Protein 2CC1 (pdb70)

Secondary structure (DSSP, 8-state):
-HHHHHHHHHHHHHTEEEEEEEEETTT--EEEESTTS-EE-GGGHHHHHHHHHHHHHHTTSS-TT-EEE--GGG--SS-HHHHTTTTSEEEHHHHHHHHHHS--HHHHHHHHHHHTHHHHHHHHHHHTT--S----S-TTGGGG--TT--TTEE-HHHHHHHHHHHHHSSSS-HHHHHHHHHHHHT-S--SGGGGS-TT-EEEEEEEE-STT-EEEEEEEE-TTS-EEEEEEEEEESSS-TTPPP-HHHHHHHHHHHHHHH-

CATH classification: 3.40.710.10

Nearest PDB structures (foldseek):
  2cc1-assembly1_A  TM=1.004E+00  e=2.208E-53  Mycolicibacterium fortuitum
  6c78-assembly1_A  TM=9.713E-01  e=1.557E-29  Escherichia coli
  7ddm-assembly1_A  TM=9.647E-01  e=1.108E-29  Burkholderia multivorans CGD2
  3w4q-assembly3_C  TM=9.670E-01  e=1.390E-29  Burkholderia multivorans ATCC 17616
  7d5j-assembly3_C  TM=9.652E-01  e=1.471E-29  Burkholderia multivorans ATCC 17616

Foldseek 3Di:
DVLQVVQVVVCVVQQKAKFKWKAWPVVRDIDTDQQADKWQQFLQLLLLLLLVVLVCCVVPVDNQQAKDAAAPVLADPQAVPSVVQHRHIDGLVVLSLSCQARVHQSSSVRSQVVQPHQVSSVVSLVVQPQDQAGADDGPPVSQQGQPPDSHNIGGNNSSLSSQCCLQPHVSHPVVSSVVLQVSQQNHDDDLQQLLDDPQKTWSWGWGAGFQQWIWIWTWIAHNVGIIMTITITMGRNDRGRHPHHDSNVNNVVSNSCVVVND

Radius of gyration: 17.31 Å; Cα contacts (8 Å, |Δi|>4): 599; chains: 1; bounding box: 36×49×47 Å

InterPro domains:
  IPR000871 Beta-lactamase, class-A [PR00118] (38-62)
  IPR000871 Beta-lactamase, class-A [PR00118] (69-86)
  IPR000871 Beta-lactamase, class-A [PR00118] (111-136)
  IPR000871 Beta-lactamase, class-A [PR00118] (147-171)
  IPR000871 Beta-lactamase, class-A [PR00118] (173-198)
  IPR000871 Beta-lactamase, class-A [PR00118] (209-224)
  IPR000871 Beta-lactamase, class-A [PR00118] (224-239)
  IPR000871 Beta-lactamase, class-A [PTHR35333] (34-285)
  IPR006311 Twin-arginine translocation pathway, signal sequence [PS51318] (1-32)
  IPR012338 Beta-lactamase/transpeptidase-like [G3DSA:3.40.710.10] (33-293)
  IPR012338 Beta-lactamase/transpeptidase-like [SSF56601] (35-272)
  IPR023650 Beta-lactamase, class-A active site [PS00146] (71-86)
  IPR045155 Beta-lactamase class A, catalytic domain [PF13354] (36-284)

Solvent-accessible surface area: 10654 Å² total; per-residue (Å²): 90,106,17,56,102,78,0,52,89,13,14,175,120,52,74,1,48,0,0,0,45,0,10,12,51,123,80,60,129,125,15,43,19,69,28,98,78,83,7,3,0,0,10,0,0,0,0,0,0,1,0,76,0,0,30,17,26,64,153,62,129,22,46,39,106,66,138,33,113,0,62,59,134,46,49,32,86,108,0,47,48,0,96,92,90,39,49,36,74,5,14,3,22,67,0,0,57,4,0,0,30,119,21,0,12,0,0,0,20,10,0,0,147,48,16,51,6,15,75,18,0,31,62,5,0,101,84,20,43,0,120,133,0,87,6,53,42,91,6,50,102,0,24,27,6,77,51,67,22,59,98,0,8,1,4,0,29,8,0,2,57,0,0,102,10,0,1,19,5,132,19,3,54,85,96,52,62,30,55,0,29,76,20,1,75,55,3,144,32,19,5,0,72,94,13,22,66,176,59,29,41,0,0,1,0,10,4,59,12,66,20,0,2,3,1,0,0,0,0,0,30,12,79,122,44,35,72,0,6,0,0,0,0,1,23,11,82,37,150,63,60,185,19,150,49,21,102,112,5,0,7,68,0,0,51,49,0,12,94,49,7,122

B-factor: mean 18.95, std 8.81, range [4.63, 58.09]

Sequence (262 aa):
APIDDQLAELERRDNVLIGLYAANLQSGRRITHRPDEMFAMCSTFKGYVAARVLQMAEHGEISLDNRVFVDADALVPNSPVTEARAGAEMTLAELCQAALQRSDNTAANLLLKTIGGPAAVTAFARSVGDERTRLDRWEVELNSAIPGDPRDTSTPAALAVGYRAILAGDALSPPQRGLLEDWMRANQTSSMRAGLPEGWTTADKTGSGDYGSTNDAGIAFGPDGQRLLLVMMTRSQAHDPKAENLRPLIGELTALVLPSLL

Organism: Mycolicibacterium fortuitum (NCBI:txid1766)

Structure (mmCIF, N/CA/C/O backbone):
data_2CC1
#
_entry.id   2CC1
#
_cell.length_a   35.660
_cell.length_b   73.420
_cell.length_c   91.320
_cell.angle_alpha   90.00
_cell.angle_beta   90.00
_cell.angle_gamma   90.00
#
_symmetry.space_group_name_H-M   'P 21 21 21'
#
loop_
_entity.id
_entity.type
_entity.pdbx_description
1 polymer Beta-lactamase
2 water water
#
loop_
_atom_site.group_PDB
_atom_site.id
_atom_site.type_symbol
_atom_site.label_atom_id
_atom_site.label_alt_id
_atom_site.label_comp_id
_atom_site.label_asym_id
_atom_site.label_entity_id
_atom_site.label_seq_id
_atom_site.pdbx_PDB_ins_code
_atom_site.Cartn_x
_atom_site.Cartn_y
_atom_site.Cartn_z
_atom_site.occupancy
_atom_site.B_iso_or_equiv
_atom_site.auth_seq_id
_atom_site.auth_comp_id
_atom_site.auth_asym_id
_atom_site.auth_atom_id
_atom_site.pdbx_PDB_model_num
ATOM 1 N N . ALA A 1 1 ? 28.952 43.116 -3.673 1.00 54.25 27 ALA A N 1
ATOM 2 C CA . ALA A 1 1 ? 27.477 42.956 -3.827 1.00 54.33 27 ALA A CA 1
ATOM 3 C C . ALA A 1 1 ? 26.729 44.219 -3.357 1.00 53.87 27 ALA A C 1
ATOM 4 O O . ALA A 1 1 ? 26.985 44.707 -2.258 1.00 53.98 27 ALA A O 1
ATOM 6 N N . PRO A 1 2 ? 25.797 44.749 -4.185 1.00 53.23 28 PRO A N 1
ATOM 7 C CA . PRO A 1 2 ? 25.051 45.967 -3.792 1.00 52.23 28 PRO A CA 1
ATOM 8 C C . PRO A 1 2 ? 23.987 45.718 -2.710 1.00 51.17 28 PRO A C 1
ATOM 9 O O . PRO A 1 2 ? 23.698 46.620 -1.904 1.00 50.81 28 PRO A O 1
ATOM 13 N N . ILE A 1 3 ? 23.397 44.517 -2.740 1.00 49.49 29 ILE A N 1
ATOM 14 C CA . ILE A 1 3 ? 22.428 44.043 -1.752 1.00 47.64 29 ILE A CA 1
ATOM 15 C C . ILE A 1 3 ? 23.180 43.730 -0.451 1.00 46.47 29 ILE A C 1
ATOM 16 O O . ILE A 1 3 ? 22.626 43.788 0.651 1.00 45.77 29 ILE A O 1
ATOM 21 N N . ASP A 1 4 ? 24.462 43.425 -0.6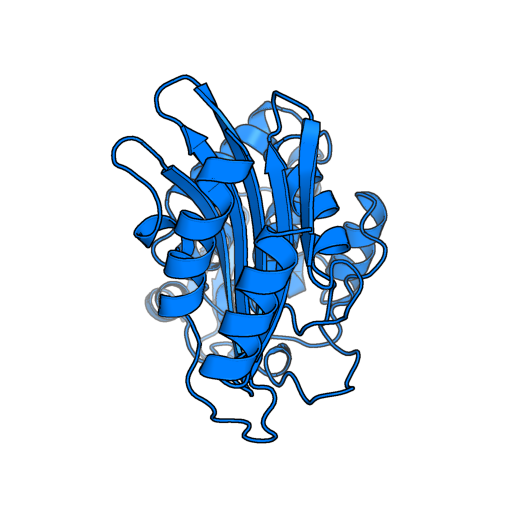04 1.00 44.89 30 ASP A N 1
ATOM 22 C CA . ASP A 1 4 ? 25.362 43.352 0.507 1.00 44.19 30 ASP A CA 1
ATOM 23 C C . ASP A 1 4 ? 25.501 44.674 1.256 1.00 42.79 30 ASP A C 1
ATOM 24 O O . ASP A 1 4 ? 25.588 44.649 2.479 1.00 42.14 30 ASP A O 1
ATOM 29 N N . ASP A 1 5 ? 25.504 45.812 0.545 1.00 41.14 31 ASP A N 1
ATOM 30 C CA . ASP A 1 5 ? 25.692 47.125 1.195 1.00 39.91 31 ASP A CA 1
ATOM 31 C C . ASP A 1 5 ? 24.385 47.563 1.837 1.00 38.24 31 ASP A C 1
ATOM 32 O O . ASP A 1 5 ? 24.365 48.261 2.855 1.00 37.85 31 ASP A O 1
ATOM 37 N N . GLN A 1 6 ? 23.286 47.141 1.239 1.00 36.30 32 GLN A N 1
ATOM 38 C CA . GLN A 1 6 ? 21.987 47.442 1.803 1.00 35.36 32 GLN A CA 1
ATOM 39 C C . GLN A 1 6 ? 21.791 46.719 3.138 1.00 32.68 32 GLN A C 1
ATOM 40 O O . GLN A 1 6 ? 21.160 47.256 4.050 1.00 31.70 32 GLN A O 1
ATOM 46 N N . LEU A 1 7 ? 22.324 45.507 3.242 1.00 30.36 33 LEU A N 1
ATOM 47 C CA . LEU A 1 7 ? 22.187 44.733 4.475 1.00 29.49 33 LEU A CA 1
ATOM 48 C C . LEU A 1 7 ? 23.092 45.269 5.600 1.00 29.19 33 LEU A C 1
ATOM 49 O O . LEU A 1 7 ? 22.706 45.258 6.766 1.00 29.73 33 LEU A O 1
ATOM 54 N N . ALA A 1 8 ? 24.267 45.776 5.239 1.00 28.98 34 ALA A N 1
ATOM 55 C CA . ALA A 1 8 ? 25.176 46.387 6.183 1.00 29.64 34 ALA A CA 1
ATOM 56 C C . ALA A 1 8 ? 24.534 47.668 6.716 1.00 30.32 34 ALA A C 1
ATOM 57 O O . ALA A 1 8 ? 24.646 48.001 7.908 1.00 30.92 34 ALA A O 1
ATOM 59 N N . GLU A 1 9 ? 23.831 48.375 5.841 1.00 30.22 35 GLU A N 1
ATOM 60 C CA . GLU A 1 9 ? 23.074 49.524 6.262 1.00 30.80 35 GLU A CA 1
ATOM 61 C C . GLU A 1 9 ? 21.946 49.184 7.266 1.00 29.68 35 GLU A C 1
ATOM 62 O O . GLU A 1 9 ? 21.791 49.872 8.292 1.00 29.62 35 GLU A O 1
ATOM 68 N N . LEU A 1 10 ? 21.159 48.136 7.001 1.00 27.25 36 LEU A N 1
ATOM 69 C CA . LEU A 1 10 ? 20.179 47.734 7.974 1.00 25.49 36 LEU A CA 1
ATOM 70 C C . LEU A 1 10 ? 20.824 47.329 9.321 1.00 24.29 36 LEU A C 1
ATOM 71 O O . LEU A 1 10 ? 20.273 47.621 10.374 1.00 23.28 36 LEU A O 1
ATOM 76 N N . GLU A 1 11 ? 21.957 46.635 9.273 1.00 22.68 37 GLU A N 1
ATOM 77 C CA . GLU A 1 11 ? 22.651 46.268 10.492 1.00 22.66 37 GLU A CA 1
ATOM 78 C C . GLU A 1 11 ? 23.032 47.531 11.285 1.00 24.11 37 GLU A C 1
ATOM 79 O O . GLU A 1 11 ? 22.797 47.603 12.505 1.00 24.28 37 GLU A O 1
ATOM 85 N N . ARG A 1 12 ? 23.573 48.528 10.584 1.00 25.15 38 ARG A N 1
ATOM 86 C CA . ARG A 1 12 ? 24.076 49.755 11.193 1.00 27.33 38 ARG A CA 1
ATOM 87 C C . ARG A 1 12 ? 22.931 50.546 11.782 1.00 26.93 38 ARG A C 1
ATOM 88 O O . ARG A 1 12 ? 23.047 51.106 12.875 1.00 27.29 38 ARG A O 1
ATOM 96 N N . ARG A 1 13 ? 21.809 50.557 11.073 1.00 25.66 39 ARG A N 1
ATOM 97 C CA . ARG A 1 13 ? 20.700 51.397 11.417 1.00 25.66 39 ARG A CA 1
ATOM 98 C C . ARG A 1 13 ? 20.008 50.886 12.664 1.00 25.38 39 ARG A C 1
ATOM 99 O O . ARG A 1 13 ? 19.521 51.669 13.494 1.00 24.86 39 ARG A O 1
ATOM 107 N N . ASP A 1 14 ? 19.907 49.564 12.754 1.00 24.00 40 ASP A N 1
ATOM 108 C CA . ASP A 1 14 ? 19.090 48.931 13.781 1.00 22.00 40 ASP A CA 1
ATOM 109 C C . ASP A 1 14 ? 19.921 48.256 14.867 1.00 19.28 40 ASP A C 1
ATOM 110 O O . ASP A 1 14 ? 19.360 47.673 15.769 1.00 18.74 40 ASP A O 1
ATOM 115 N N . ASN A 1 15 ? 21.239 48.322 14.738 1.00 18.16 41 ASN A N 1
ATOM 116 C CA . ASN A 1 15 ? 22.190 47.688 15.667 1.00 18.89 41 ASN A CA 1
ATOM 117 C C . ASN A 1 15 ? 21.895 46.178 15.790 1.00 18.41 41 ASN A C 1
ATOM 118 O O . ASN A 1 15 ? 21.614 45.671 16.882 1.00 18.20 41 ASN A O 1
ATOM 123 N N . VAL A 1 16 ? 21.915 45.486 14.644 1.00 18.06 42 VAL A N 1
ATOM 124 C CA . VAL A 1 16 ? 21.542 44.070 14.553 1.00 16.72 42 VAL A CA 1
ATOM 125 C C . VAL A 1 16 ? 22.576 43.338 13.750 1.00 16.76 42 VAL A C 1
ATOM 126 O O . VAL A 1 16 ? 23.464 43.949 13.133 1.00 16.67 42 VAL A O 1
ATOM 130 N N . LEU A 1 17 ? 22.486 42.021 13.798 1.00 16.96 43 LEU A N 1
ATOM 131 C CA . LEU A 1 17 ? 23.226 41.163 12.902 1.00 16.60 43 LEU A CA 1
ATOM 132 C C . LEU A 1 17 ? 22.225 40.390 12.090 1.00 15.62 43 LEU A C 1
ATOM 133 O O . LEU A 1 17 ? 21.270 39.806 12.639 1.00 15.41 43 LEU A O 1
ATOM 138 N N . ILE A 1 18 ? 22.432 40.404 10.781 1.00 14.47 44 ILE A N 1
ATOM 139 C CA . ILE A 1 18 ? 21.501 39.774 9.849 1.00 14.88 44 ILE A CA 1
ATOM 140 C C . ILE A 1 18 ? 22.084 38.524 9.189 1.00 13.40 44 ILE A C 1
ATOM 141 O O . ILE A 1 18 ? 23.081 38.565 8.516 1.00 14.53 44 ILE A O 1
ATOM 146 N N . GLY A 1 19 ? 21.480 37.386 9.424 1.00 12.82 45 GLY A N 1
ATOM 147 C CA . GLY A 1 19 ? 21.972 36.183 8.782 1.00 11.35 45 GLY A CA 1
ATOM 148 C C . GLY A 1 19 ? 20.930 35.808 7.759 1.00 10.56 45 GLY A C 1
ATOM 149 O O . GLY A 1 19 ? 19.774 35.749 8.061 1.00 10.08 45 GLY A O 1
ATOM 150 N N . LEU A 1 20 ? 21.344 35.560 6.536 1.00 11.18 46 LEU A N 1
ATOM 151 C CA . LEU A 1 20 ? 20.380 35.347 5.467 1.00 12.15 4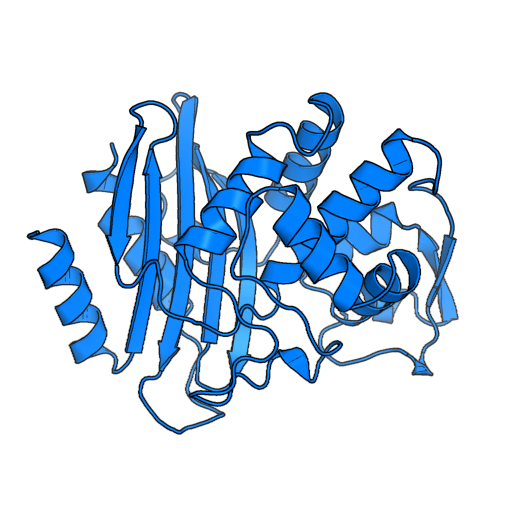6 LEU A CA 1
ATOM 152 C C . LEU A 1 20 ? 20.885 34.279 4.516 1.00 12.01 46 LEU A C 1
ATOM 153 O O . LEU A 1 20 ? 22.037 34.270 4.111 1.00 10.06 46 LEU A O 1
ATOM 158 N N . TYR A 1 21 ? 19.991 33.347 4.202 1.00 13.22 47 TYR A N 1
ATOM 159 C CA . TYR A 1 21 ? 20.197 32.498 3.048 1.00 13.15 47 TYR A CA 1
ATOM 160 C C . TYR A 1 21 ? 18.886 32.524 2.278 1.00 13.87 47 TYR A C 1
ATOM 161 O O . TYR A 1 21 ? 17.878 32.065 2.786 1.00 14.30 47 TYR A O 1
ATOM 170 N N . ALA A 1 22 ? 18.904 33.095 1.075 1.00 12.73 48 ALA A N 1
ATOM 171 C CA . ALA A 1 22 ? 17.735 33.191 0.213 1.00 12.87 48 ALA A CA 1
ATOM 172 C C . ALA A 1 22 ? 18.105 32.582 -1.122 1.00 13.30 48 ALA A C 1
ATOM 173 O O . ALA A 1 22 ? 19.097 32.947 -1.708 1.00 13.77 48 ALA A O 1
ATOM 175 N N . ALA A 1 23 ? 17.293 31.652 -1.611 1.00 13.99 49 ALA A N 1
ATOM 176 C CA . ALA A 1 23 ? 17.515 30.983 -2.892 1.00 12.35 49 ALA A CA 1
ATOM 177 C C . ALA A 1 23 ? 16.225 30.954 -3.678 1.00 12.97 49 ALA A C 1
ATOM 178 O O . ALA A 1 23 ? 15.139 30.723 -3.120 1.00 10.24 49 ALA A O 1
ATOM 180 N N . ASN A 1 24 ? 16.350 31.209 -4.982 1.00 13.27 50 ASN A N 1
ATOM 181 C CA . ASN A 1 24 ? 15.249 30.924 -5.899 1.00 13.84 50 ASN A CA 1
ATOM 182 C C . ASN A 1 24 ? 15.306 29.445 -6.288 1.00 14.71 50 ASN A C 1
ATOM 183 O O . ASN A 1 24 ? 16.286 29.003 -6.894 1.00 14.84 50 ASN A O 1
ATOM 188 N N . LEU A 1 25 ? 14.299 28.660 -5.911 1.00 14.54 51 LEU A N 1
ATOM 189 C CA . LEU A 1 25 ? 14.404 27.222 -6.175 1.00 16.38 51 LEU A CA 1
ATOM 190 C C . LEU A 1 25 ? 14.267 26.855 -7.631 1.00 17.97 51 LEU A C 1
ATOM 191 O O . LEU A 1 25 ? 14.672 25.788 -8.000 1.00 18.76 51 LEU A O 1
ATOM 196 N N . GLN A 1 26 ? 13.743 27.757 -8.468 1.00 20.29 52 GLN A N 1
ATOM 197 C CA . GLN A 1 26 ? 13.580 27.467 -9.878 1.00 21.36 52 GLN A CA 1
ATOM 198 C C . GLN A 1 26 ? 14.778 27.853 -10.688 1.00 19.14 52 GLN A C 1
ATOM 199 O O . GLN A 1 26 ? 15.179 27.124 -11.567 1.00 20.57 52 GLN A O 1
ATOM 205 N N . SER A 1 27 ? 15.367 29.001 -10.390 1.00 18.36 53 SER A N 1
ATOM 206 C CA . SER A 1 27 ? 16.539 29.474 -11.111 1.00 16.82 53 SER A CA 1
ATOM 207 C C . SER A 1 27 ? 17.834 28.978 -10.500 1.00 16.13 53 SER A C 1
ATOM 208 O O . SER A 1 27 ? 18.853 28.927 -11.181 1.00 14.24 53 SER A O 1
ATOM 211 N N . GLY A 1 28 ? 17.801 28.612 -9.213 1.00 16.31 54 GLY A N 1
ATOM 212 C CA . GLY A 1 28 ? 19.009 28.143 -8.514 1.00 15.38 54 GLY A CA 1
ATOM 213 C C . GLY A 1 28 ? 19.899 29.265 -8.023 1.00 15.38 54 GLY A C 1
ATOM 214 O O . GLY A 1 28 ? 20.955 29.046 -7.459 1.00 14.22 54 GLY A O 1
ATOM 215 N N . ARG A 1 29 ? 19.454 30.483 -8.230 1.00 16.62 55 ARG A N 1
ATOM 216 C CA . ARG A 1 29 ? 20.117 31.634 -7.675 1.00 17.97 55 ARG A CA 1
ATOM 217 C C . ARG A 1 29 ? 19.993 31.734 -6.140 1.00 18.14 55 ARG A C 1
ATOM 218 O O . ARG A 1 29 ? 18.913 31.559 -5.574 1.00 17.65 55 ARG A O 1
ATOM 226 N N . ARG A 1 30 ? 21.103 32.070 -5.496 1.00 17.45 56 ARG A N 1
ATOM 227 C CA . ARG A 1 30 ? 21.138 32.249 -4.070 1.00 17.75 56 ARG A CA 1
ATOM 228 C C . ARG A 1 30 ? 21.852 33.569 -3.704 1.00 17.74 56 ARG A C 1
ATOM 229 O O . ARG A 1 30 ? 22.738 34.053 -4.441 1.00 16.33 56 ARG A O 1
ATOM 237 N N . ILE A 1 31 ? 21.425 34.122 -2.562 1.00 17.20 57 ILE A N 1
ATOM 238 C CA . ILE A 1 31 ? 21.874 35.351 -1.946 1.00 17.29 57 ILE A CA 1
ATOM 239 C C . ILE A 1 31 ? 22.032 35.046 -0.415 1.00 17.66 57 ILE A C 1
ATOM 240 O O . ILE A 1 31 ? 21.206 34.368 0.206 1.00 15.53 57 ILE A O 1
ATOM 245 N N . THR A 1 32 ? 23.058 35.641 0.176 1.00 16.96 58 THR A N 1
ATOM 246 C CA . THR A 1 32 ? 23.670 35.172 1.380 1.00 17.53 58 THR A CA 1
ATOM 247 C C . THR A 1 32 ? 24.174 36.417 2.112 1.00 16.99 58 THR A C 1
ATOM 248 O O . THR A 1 32 ? 24.587 37.408 1.478 1.00 15.92 58 THR A O 1
ATOM 252 N N . HIS A 1 33 ? 24.046 36.389 3.446 1.00 16.22 59 HIS A N 1
ATOM 253 C CA . HIS A 1 33 ? 24.680 37.364 4.327 1.00 14.73 59 HIS A CA 1
ATOM 254 C C . HIS A 1 33 ? 24.965 36.617 5.619 1.00 14.90 59 HIS A C 1
ATOM 255 O O . HIS A 1 33 ? 24.058 36.027 6.183 1.00 14.83 59 HIS A O 1
ATOM 262 N N . ARG A 1 34 ? 26.223 36.567 6.055 1.00 14.75 61 ARG A N 1
ATOM 263 C CA . ARG A 1 34 ? 26.594 35.787 7.268 1.00 15.54 61 ARG A CA 1
ATOM 264 C C . ARG A 1 34 ? 25.962 34.385 7.248 1.00 15.90 61 ARG A C 1
ATOM 265 O O . ARG A 1 34 ? 25.354 33.955 8.263 1.00 16.18 61 ARG A O 1
ATOM 273 N N . PRO A 1 35 ? 26.073 33.664 6.091 1.00 15.12 62 PRO A N 1
ATOM 274 C CA . PRO A 1 35 ? 25.368 32.375 5.994 1.00 14.10 62 PRO A CA 1
ATOM 275 C C . PRO A 1 35 ? 25.962 31.333 6.933 1.00 14.48 62 PRO A C 1
ATOM 276 O O . PRO A 1 35 ? 25.318 30.321 7.203 1.00 14.67 62 PRO A O 1
ATOM 280 N N . ASP A 1 36 ? 27.199 31.564 7.386 1.00 15.24 63 ASP A N 1
ATOM 281 C CA . ASP A 1 36 ? 27.950 30.593 8.159 1.00 15.99 63 ASP A CA 1
ATOM 282 C C . ASP A 1 36 ? 28.199 31.091 9.579 1.00 15.97 63 ASP A C 1
ATOM 283 O O . ASP A 1 36 ? 28.963 30.498 10.344 1.00 14.91 63 ASP A O 1
ATOM 288 N N . GLU A 1 37 ? 27.563 32.194 9.955 1.00 16.27 64 GLU A N 1
ATOM 289 C CA . GLU A 1 37 ? 27.632 32.609 11.349 1.00 15.50 64 GLU A CA 1
ATOM 290 C C . GLU A 1 37 ? 26.537 32.011 12.206 1.00 14.83 64 GLU A C 1
ATOM 291 O O . GLU A 1 37 ? 25.451 31.669 11.752 1.00 12.80 64 GLU A O 1
ATOM 297 N N . MET A 1 38 ? 26.861 31.849 13.462 1.00 14.73 65 MET A N 1
ATOM 298 C CA . MET A 1 38 ? 26.045 31.058 14.303 1.00 18.09 65 MET A CA 1
ATOM 299 C C . MET A 1 38 ? 25.021 31.974 14.992 1.00 15.79 65 MET A C 1
ATOM 300 O O . MET A 1 38 ? 25.354 33.062 15.416 1.00 14.71 65 MET A O 1
ATOM 305 N N . PHE A 1 39 ? 23.753 31.550 14.983 1.00 15.46 66 PHE A N 1
ATOM 306 C CA . PHE A 1 39 ? 22.650 32.303 15.604 1.00 14.80 66 PHE A CA 1
ATOM 307 C C . PHE A 1 39 ? 21.844 31.313 16.400 1.00 14.90 66 PHE A C 1
ATOM 308 O O . PHE A 1 39 ? 21.652 30.175 15.956 1.00 15.71 66 PHE A O 1
ATOM 316 N N . ALA A 1 40 ? 21.315 31.749 17.537 1.00 14.31 67 ALA A N 1
ATOM 317 C CA . ALA A 1 40 ? 20.362 30.937 18.270 1.00 14.76 67 ALA A CA 1
ATOM 318 C C . ALA A 1 40 ? 19.199 30.583 17.353 1.00 15.26 67 ALA A C 1
ATOM 319 O O . ALA A 1 40 ? 18.593 31.492 16.747 1.00 14.78 67 ALA A O 1
ATOM 321 N N . MET A 1 41 ? 18.827 29.304 17.283 1.00 14.79 68 MET A N 1
ATOM 322 C CA . MET A 1 41 ? 17.736 28.952 16.376 1.00 15.71 68 MET A CA 1
ATOM 323 C C . MET A 1 41 ? 16.339 29.179 16.923 1.00 14.99 68 MET A C 1
ATOM 324 O O . MET A 1 41 ? 15.393 29.400 16.161 1.00 14.42 68 MET A O 1
ATOM 329 N N . CYS A 1 42 ? 16.225 29.178 18.253 1.00 13.48 69 CYS A N 1
ATOM 330 C CA . CYS A 1 42 ? 14.981 29.302 18.912 1.00 11.84 69 CYS A CA 1
ATOM 331 C C . CYS A 1 42 ? 13.983 28.366 18.279 1.00 11.64 69 CYS A C 1
ATOM 332 O O . CYS A 1 42 ? 14.356 27.247 17.976 1.00 10.57 69 CYS A O 1
ATOM 335 N N . SER A 1 43 ? 12.709 28.783 18.104 1.00 11.30 70 SER A N 1
ATOM 336 C CA . SER A 1 43 ? 11.646 27.839 17.676 1.00 11.11 70 SER A CA 1
ATOM 337 C C . S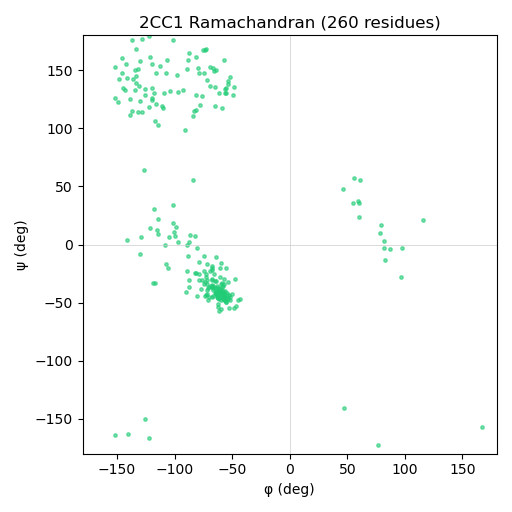ER A 1 43 ? 11.784 27.208 16.287 1.00 10.44 70 SER A C 1
ATOM 338 O O . SER A 1 43 ? 11.062 26.268 15.971 1.00 11.06 70 SER A O 1
ATOM 341 N N . THR A 1 44 ? 12.701 27.690 15.460 1.00 11.09 71 THR A N 1
ATOM 342 C CA . THR A 1 44 ? 12.926 27.058 14.145 1.00 11.63 71 THR A CA 1
ATOM 343 C C . THR A 1 44 ? 13.350 25.568 14.197 1.00 12.03 71 THR A C 1
ATOM 344 O O . THR A 1 44 ? 13.210 24.843 13.184 1.00 11.08 71 T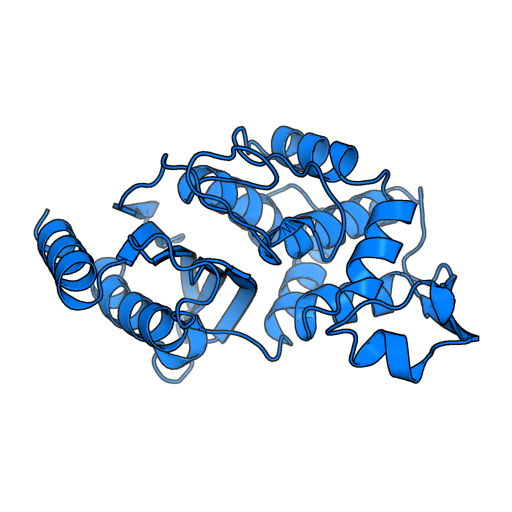HR A O 1
ATOM 348 N N . PHE A 1 45 ? 13.790 25.094 15.374 1.00 10.08 72 PHE A N 1
ATOM 349 C CA . PHE A 1 45 ? 14.102 23.649 15.516 1.00 10.55 72 PHE A CA 1
ATOM 350 C C . PHE A 1 45 ? 12.839 22.776 15.427 1.00 9.02 72 PHE A C 1
ATOM 351 O O . PHE A 1 45 ? 12.912 21.576 15.142 1.00 10.65 72 PHE A O 1
ATOM 359 N N . LYS A 1 46 ? 11.695 23.387 15.652 1.00 8.18 73 LYS A N 1
ATOM 360 C CA . LYS A 1 46 ? 10.412 22.697 15.581 1.00 8.62 73 LYS A CA 1
ATOM 361 C C . LYS A 1 46 ? 10.067 22.069 14.228 1.00 7.61 73 LYS A C 1
ATOM 362 O O . LYS A 1 46 ? 9.410 21.049 14.200 1.00 8.14 73 LYS A O 1
ATOM 368 N N . GLY A 1 47 ? 10.475 22.674 13.113 1.00 8.42 74 GLY A N 1
ATOM 369 C CA . GLY A 1 47 ? 10.317 22.011 11.823 1.00 7.44 74 GLY A CA 1
ATOM 370 C C . GLY A 1 47 ? 11.029 20.669 11.771 1.00 8.10 74 GLY A C 1
ATOM 371 O O . GLY A 1 47 ? 10.477 19.653 11.321 1.00 8.89 74 GLY A O 1
ATOM 372 N N . TYR A 1 48 ? 12.246 20.626 12.269 1.00 8.75 75 TYR A N 1
ATOM 373 C CA . TYR A 1 48 ? 13.022 19.389 12.266 1.00 9.15 75 TYR A CA 1
ATOM 374 C C . TYR A 1 48 ? 12.360 18.312 13.144 1.00 9.38 75 TYR A C 1
ATOM 375 O O . TYR A 1 48 ? 12.335 17.129 12.801 1.00 9.84 75 TYR A O 1
ATOM 384 N N . VAL A 1 49 ? 11.826 18.739 14.293 1.00 10.10 76 VAL A N 1
ATOM 385 C CA . VAL A 1 49 ? 11.100 17.866 15.190 1.00 9.62 76 VAL A CA 1
ATOM 386 C C . VAL A 1 49 ? 9.894 17.255 14.479 1.00 10.10 76 VAL A C 1
ATOM 387 O O . VAL A 1 49 ? 9.739 16.033 14.489 1.00 10.93 76 VAL A O 1
ATOM 391 N N . ALA A 1 50 ? 9.022 18.093 13.917 1.00 9.48 77 ALA A N 1
ATOM 392 C CA . ALA A 1 50 ? 7.832 17.606 13.208 1.00 9.81 77 ALA A CA 1
ATOM 393 C C . ALA A 1 50 ? 8.229 16.714 12.045 1.00 9.94 77 ALA A C 1
ATOM 394 O O . ALA A 1 50 ? 7.573 15.707 11.834 1.00 10.38 77 ALA A O 1
ATOM 396 N N . ALA A 1 51 ? 9.293 17.085 11.318 1.00 7.94 78 ALA A N 1
ATOM 397 C CA . ALA A 1 51 ? 9.815 16.308 10.207 1.00 9.46 78 ALA A CA 1
ATOM 398 C C . ALA A 1 51 ? 10.231 14.917 10.674 1.00 10.06 78 ALA A C 1
ATOM 399 O O . ALA A 1 51 ? 9.907 13.914 10.048 1.00 10.83 78 ALA A O 1
ATOM 401 N N . ARG A 1 52 ? 10.871 14.843 11.838 1.00 10.83 79 ARG A N 1
ATOM 402 C CA . ARG A 1 52 ? 11.337 13.567 12.316 1.00 10.11 79 ARG A CA 1
ATOM 403 C C . ARG A 1 52 ? 10.177 12.689 12.763 1.00 9.03 79 ARG A C 1
ATOM 404 O O . ARG A 1 52 ? 10.215 11.493 12.601 1.00 8.62 79 ARG A O 1
ATOM 412 N N . VAL A 1 53 ? 9.141 13.301 13.314 1.00 9.09 80 VAL A N 1
ATOM 413 C CA . VAL A 1 53 ? 7.954 12.600 13.715 1.00 8.82 80 VAL A CA 1
ATOM 414 C C . VAL A 1 53 ? 7.315 11.950 12.498 1.00 9.82 80 VAL A C 1
ATOM 415 O O . VAL A 1 53 ? 7.122 10.750 12.502 1.00 10.88 80 VAL A O 1
ATOM 419 N N . LEU A 1 54 ? 6.978 12.740 11.484 1.00 9.47 81 LEU A N 1
ATOM 420 C CA . LEU A 1 54 ? 6.627 12.226 10.143 1.00 10.66 81 LEU A CA 1
ATOM 421 C C . LEU A 1 54 ? 7.530 11.120 9.603 1.00 9.78 81 LEU A C 1
ATOM 422 O O . LEU A 1 54 ? 7.045 10.124 9.111 1.00 10.41 81 LEU A O 1
ATOM 427 N N . GLN A 1 55 ? 8.837 11.276 9.689 1.00 11.69 82 GLN A N 1
ATOM 428 C CA . GLN A 1 55 ? 9.741 10.166 9.259 1.00 11.94 82 GLN A CA 1
ATOM 429 C C . GLN A 1 55 ? 9.454 8.887 10.014 1.00 11.89 82 GLN A C 1
ATOM 430 O O . GLN A 1 55 ? 9.387 7.838 9.421 1.00 11.07 82 GLN A O 1
ATOM 436 N N . MET A 1 56 ? 9.316 8.995 11.334 1.00 11.93 83 MET A N 1
ATOM 437 C CA . MET A 1 56 ? 9.079 7.825 12.181 1.00 13.52 83 MET A CA 1
ATOM 438 C C . MET A 1 56 ? 7.722 7.193 11.960 1.00 12.91 83 MET A C 1
ATOM 439 O O . MET A 1 56 ? 7.616 5.972 12.043 1.00 13.69 83 MET A O 1
ATOM 444 N N . ALA A 1 57 ? 6.696 8.002 11.696 1.00 12.35 84 ALA A N 1
ATOM 445 C CA . ALA A 1 57 ? 5.372 7.497 11.304 1.00 13.21 84 ALA A CA 1
ATOM 446 C C . ALA A 1 57 ? 5.377 6.734 9.961 1.00 13.78 84 ALA A C 1
ATOM 447 O O . ALA A 1 57 ? 4.646 5.770 9.792 1.00 13.63 84 ALA A O 1
ATOM 449 N N . GLU A 1 58 ? 6.197 7.181 9.016 1.00 14.55 85 GLU A N 1
ATOM 450 C CA . GLU A 1 58 ? 6.316 6.545 7.704 1.00 15.83 85 GLU A CA 1
ATOM 451 C C . GLU A 1 58 ? 6.614 5.084 7.832 1.00 16.76 85 GLU A C 1
ATOM 452 O O . GLU A 1 58 ? 5.972 4.284 7.201 1.00 16.63 85 GLU A O 1
ATOM 458 N N . HIS A 1 59 ? 7.574 4.755 8.691 1.00 19.20 86 HIS A N 1
ATOM 459 C CA . HIS A 1 59 ? 8.037 3.408 8.948 1.00 21.24 86 HIS A CA 1
ATOM 460 C C . HIS A 1 59 ? 7.257 2.688 10.063 1.00 21.79 86 HIS A C 1
ATOM 461 O O . HIS A 1 59 ? 7.583 1.560 10.395 1.00 23.14 86 HIS A O 1
ATOM 468 N N . GLY A 1 60 ? 6.268 3.324 10.678 1.00 21.36 87 GLY A N 1
ATOM 469 C CA . GLY A 1 60 ? 5.447 2.622 11.677 1.00 21.93 87 GLY A CA 1
ATOM 470 C C . GLY A 1 60 ? 6.107 2.491 13.066 1.00 22.39 87 GLY A C 1
ATOM 471 O O . GLY A 1 60 ? 5.665 1.698 13.897 1.00 21.95 87 GLY A O 1
ATOM 472 N N . GLU A 1 61 ? 7.138 3.296 13.306 1.00 21.86 88 GLU A N 1
ATOM 473 C CA . GLU A 1 61 ? 7.859 3.334 14.553 1.00 22.17 88 GLU A CA 1
ATOM 474 C C . GLU A 1 61 ? 6.950 4.006 15.621 1.00 21.04 88 GLU A C 1
ATOM 475 O O . GLU A 1 61 ? 6.847 3.551 16.743 1.00 19.54 88 GLU A O 1
ATOM 481 N N . ILE A 1 62 ? 6.275 5.079 15.222 1.00 20.03 89 ILE A N 1
ATOM 482 C CA . ILE A 1 62 ? 5.134 5.607 15.922 1.00 18.75 89 ILE A CA 1
ATOM 483 C C . ILE A 1 62 ? 3.999 5.775 14.905 1.00 18.50 89 ILE A C 1
ATOM 484 O O . ILE A 1 62 ? 4.153 5.631 13.689 1.00 17.25 89 ILE A O 1
ATOM 489 N N . SER A 1 63 ? 2.875 6.196 15.434 1.00 17.69 90 SER A N 1
ATOM 490 C CA . SER A 1 63 ? 1.745 6.546 14.649 1.00 17.30 90 SER A CA 1
ATOM 491 C C . SER A 1 63 ? 1.312 7.993 15.030 1.00 16.38 90 SER A C 1
ATOM 492 O O . SER A 1 63 ? 1.266 8.362 16.207 1.00 16.78 90 SER A O 1
ATOM 495 N N . LEU A 1 64 ? 1.047 8.819 14.033 1.00 15.44 91 LEU A N 1
ATOM 496 C CA . LEU A 1 64 ? 0.493 10.162 14.189 1.00 16.27 91 LEU A CA 1
ATOM 497 C C . LEU A 1 64 ? -0.714 10.343 15.114 1.00 17.14 91 LEU A C 1
ATOM 498 O O . LEU A 1 64 ? -0.881 11.408 15.704 1.00 17.66 91 LEU A O 1
ATOM 503 N N . ASP A 1 65 ? -1.543 9.314 15.237 1.00 17.49 92 ASP A N 1
ATOM 504 C CA . ASP A 1 65 ? -2.712 9.340 16.111 1.00 18.36 92 ASP A CA 1
ATOM 505 C C . ASP A 1 65 ? -2.416 8.667 17.489 1.00 18.56 92 ASP A C 1
ATOM 506 O O . ASP A 1 65 ? -3.321 8.575 18.332 1.00 18.13 92 ASP A O 1
ATOM 511 N N . ASN A 1 66 ? -1.177 8.210 17.712 1.00 18.22 93 ASN A N 1
ATOM 512 C CA . ASN A 1 66 ? -0.673 7.904 19.096 1.00 19.36 93 ASN A CA 1
ATOM 513 C C . ASN A 1 66 ? -0.988 9.081 20.053 1.00 19.64 93 ASN A C 1
ATOM 514 O O . ASN A 1 66 ? -0.823 10.249 19.679 1.00 18.36 93 ASN A O 1
ATOM 519 N N . ARG A 1 67 ? -1.484 8.772 21.256 1.00 20.39 94 ARG A N 1
ATOM 520 C CA . ARG A 1 67 ? -1.884 9.798 22.228 1.00 21.81 94 ARG A CA 1
ATOM 521 C C . ARG A 1 67 ? -0.803 10.064 23.262 1.00 22.10 94 ARG A C 1
ATOM 522 O O . ARG A 1 67 ? -0.028 9.188 23.614 1.00 22.71 94 ARG A O 1
ATOM 530 N N . VAL A 1 68 ? -0.702 11.309 23.687 1.00 23.26 95 VAL A N 1
ATOM 531 C CA . VAL A 1 68 ? 0.297 11.674 24.673 1.00 25.02 95 VAL A CA 1
ATOM 532 C C . VAL A 1 68 ? -0.445 12.453 25.696 1.00 24.69 95 VAL A C 1
ATOM 533 O O . VAL A 1 68 ? -1.283 13.309 25.385 1.00 24.24 95 VAL A O 1
ATOM 537 N N . PHE A 1 69 ? -0.135 12.141 26.933 1.00 25.49 96 PHE A N 1
ATOM 538 C CA . PHE A 1 69 ? -0.769 12.841 28.009 1.00 26.78 96 PHE A CA 1
ATOM 539 C C . PHE A 1 69 ? -0.106 14.201 28.284 1.00 27.05 96 PHE A C 1
ATOM 540 O O . PHE A 1 69 ? 1.127 14.331 28.404 1.00 26.15 96 PHE A O 1
ATOM 548 N N . VAL A 1 70 ? -0.947 15.229 28.330 1.00 27.98 97 VAL A N 1
ATOM 549 C CA . VAL A 1 70 ? -0.484 16.589 28.651 1.00 29.21 97 VAL A CA 1
ATOM 550 C C . VAL A 1 70 ? -0.571 16.823 30.169 1.00 29.38 97 VAL A C 1
ATOM 551 O O . VAL A 1 70 ? -1.617 17.069 30.707 1.00 29.15 97 VAL A O 1
ATOM 555 N N . ASP A 1 71 ? 0.546 16.677 30.861 1.00 31.43 98 ASP A N 1
ATOM 556 C CA . ASP A 1 71 ? 0.598 16.978 32.291 1.00 31.92 98 ASP A CA 1
ATOM 557 C C . ASP A 1 71 ? 0.647 18.511 32.465 1.00 31.64 98 ASP A C 1
ATOM 558 O O . ASP A 1 71 ? 1.457 19.211 31.836 1.00 30.66 98 ASP A O 1
ATOM 563 N N . ALA A 1 72 ? -0.259 19.023 33.296 1.00 31.92 99 ALA A N 1
ATOM 564 C CA . ALA A 1 72 ? -0.278 20.424 33.707 1.00 32.15 99 ALA A CA 1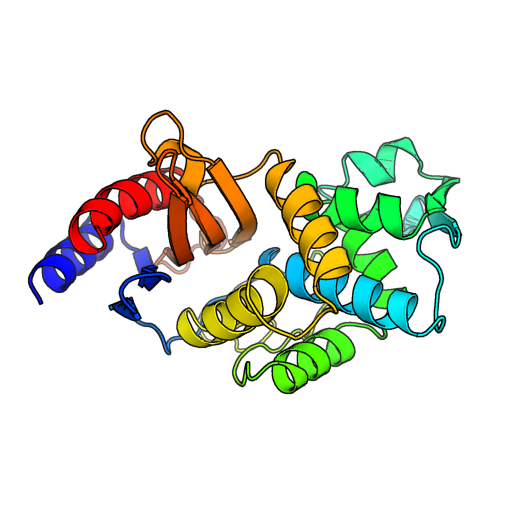
ATOM 565 C C . ALA A 1 72 ? 1.064 20.866 34.281 1.00 32.80 99 ALA A C 1
ATOM 566 O O . ALA A 1 72 ? 1.465 22.023 34.107 1.00 32.30 99 ALA A O 1
ATOM 568 N N . ASP A 1 73 ? 1.769 19.934 34.935 1.00 33.44 100 ASP A N 1
ATOM 569 C CA . ASP A 1 73 ? 3.065 20.230 35.561 1.00 34.75 100 ASP A CA 1
ATOM 570 C C . ASP A 1 73 ? 4.167 20.404 34.501 1.00 33.65 100 ASP A C 1
ATOM 571 O O . ASP A 1 73 ? 5.136 21.148 34.695 1.00 33.58 100 ASP A O 1
ATOM 576 N N . ALA A 1 74 ? 3.981 19.734 33.366 1.00 31.90 101 ALA A N 1
ATOM 577 C CA . ALA A 1 74 ? 4.902 19.824 32.262 1.00 30.38 101 ALA A CA 1
ATOM 578 C C . ALA A 1 74 ? 4.691 21.084 31.417 1.00 29.02 101 ALA A C 1
ATOM 579 O O . ALA A 1 74 ? 5.453 21.314 30.483 1.00 29.89 101 ALA A O 1
ATOM 581 N N . LEU A 1 75 ? 3.682 21.900 31.726 1.00 26.78 102 LEU A N 1
ATOM 582 C CA . LEU A 1 75 ? 3.389 23.090 30.916 1.00 25.74 102 LEU A CA 1
ATOM 583 C C . LEU A 1 75 ? 4.414 24.183 31.176 1.00 24.75 102 LEU A C 1
ATOM 584 O O . LEU A 1 75 ? 4.879 24.359 32.292 1.00 24.13 102 LEU A O 1
ATOM 589 N N . VAL A 1 76 ? 4.701 24.957 30.146 1.00 22.86 103 VAL A N 1
ATOM 590 C CA . VAL A 1 76 ? 5.843 25.834 30.122 1.00 21.88 103 VAL A CA 1
ATOM 591 C C . VAL A 1 76 ? 5.282 27.042 29.393 1.00 21.51 103 VAL A C 1
ATOM 592 O O . VAL A 1 76 ? 4.254 26.909 28.713 1.00 22.03 103 VAL A O 1
ATOM 596 N N . PRO A 1 77 ? 5.847 28.246 29.589 1.00 20.57 104 PRO A N 1
ATOM 597 C CA . PRO A 1 77 ? 5.178 29.365 28.898 1.00 20.57 104 PRO A CA 1
ATOM 598 C C . PRO A 1 77 ? 5.021 29.259 27.361 1.00 20.10 104 PRO A C 1
ATOM 599 O O . PRO A 1 77 ? 5.749 28.508 26.680 1.00 17.94 104 PRO A O 1
ATOM 603 N N . ASN A 1 78 ? 4.056 30.020 26.845 1.00 20.37 105 ASN A N 1
ATOM 604 C CA . ASN A 1 78 ? 3.728 30.045 25.430 1.00 21.13 105 ASN A CA 1
ATOM 605 C C . ASN A 1 78 ? 3.289 28.702 24.962 1.00 19.72 105 ASN A C 1
ATOM 606 O O . ASN A 1 78 ? 3.899 28.159 24.037 1.00 19.32 105 ASN A O 1
ATOM 611 N N . SER A 1 79 ? 2.270 28.154 25.625 1.00 18.96 106 SER A N 1
ATOM 612 C CA . SER A 1 79 ? 1.679 26.905 25.231 1.00 18.69 106 SER A CA 1
ATOM 613 C C . SER A 1 79 ? 0.169 27.070 25.067 1.00 19.40 106 SER A C 1
ATOM 614 O O . SER A 1 79 ? -0.581 26.467 25.829 1.00 19.97 106 SER A O 1
ATOM 617 N N . PRO A 1 80 ? -0.281 27.907 24.094 1.00 19.95 107 PRO A N 1
ATOM 618 C CA . PRO A 1 80 ? -1.722 28.193 23.935 1.00 20.39 107 PRO A CA 1
ATOM 619 C C . PRO A 1 80 ? -2.585 26.936 23.660 1.00 21.06 107 PRO A C 1
ATOM 620 O O . PRO A 1 80 ? -3.649 26.791 24.267 1.00 22.92 107 PRO A O 1
ATOM 624 N N . VAL A 1 81 ? -2.109 26.001 22.819 1.00 20.58 108 VAL A N 1
ATOM 625 C CA . VAL A 1 81 ? -2.858 24.774 22.562 1.00 19.77 108 VAL A CA 1
ATOM 626 C C . VAL A 1 81 ? -2.741 23.655 23.601 1.00 20.09 108 VAL A C 1
ATOM 627 O O . VAL A 1 81 ? -3.740 22.983 23.893 1.00 20.76 108 VAL A O 1
ATOM 631 N N . THR A 1 82 ? -1.532 23.359 24.087 1.00 19.62 109 THR A N 1
ATOM 632 C CA . THR A 1 82 ? -1.376 22.333 25.108 1.00 18.66 109 THR A CA 1
ATOM 633 C C . THR A 1 82 ? -2.092 22.750 26.436 1.00 19.45 109 THR A C 1
ATOM 634 O O . THR A 1 82 ? -2.691 21.908 27.059 1.00 18.30 109 THR A O 1
ATOM 638 N N . GLU A 1 83 ? -2.000 24.017 26.866 1.00 21.00 110 GLU A N 1
ATOM 639 C CA . GLU A 1 83 ? -2.776 24.540 28.020 1.00 23.87 110 GLU A CA 1
ATOM 640 C C . GLU A 1 83 ? -4.269 24.109 27.979 1.00 24.30 110 GLU A C 1
ATOM 641 O O . GLU A 1 83 ? -4.773 23.623 28.999 1.00 24.73 110 GLU A O 1
ATOM 647 N N . ALA A 1 84 ? -4.942 24.262 26.819 1.00 24.11 111 ALA A N 1
ATOM 648 C CA . ALA A 1 84 ? -6.377 23.931 26.639 1.00 25.31 111 ALA A CA 1
ATOM 649 C C . ALA A 1 84 ? -6.663 22.456 26.902 1.00 26.26 111 ALA A C 1
ATOM 650 O O . ALA A 1 84 ? -7.790 22.046 27.186 1.00 28.25 111 ALA A O 1
ATOM 652 N N . ARG A 1 85 ? -5.630 21.647 26.825 1.00 25.91 112 ARG A N 1
ATOM 653 C CA . ARG A 1 85 ? -5.802 20.226 26.915 1.00 25.49 112 ARG A CA 1
ATOM 654 C C . ARG A 1 85 ? -5.007 19.625 28.080 1.00 24.68 112 ARG A C 1
ATOM 655 O O . ARG A 1 85 ? -4.854 18.409 28.155 1.00 23.73 112 ARG A O 1
ATOM 663 N N . ALA A 1 86 ? -4.526 20.480 28.995 1.00 24.38 113 ALA A N 1
ATOM 664 C CA . ALA A 1 86 ? -3.789 20.030 30.184 1.00 24.03 113 ALA A CA 1
ATOM 665 C C . ALA A 1 86 ? -4.655 19.049 30.957 1.00 23.48 113 ALA A C 1
ATOM 666 O O . ALA A 1 86 ? -5.825 19.280 31.118 1.00 22.66 113 ALA A O 1
ATOM 668 N N . GLY A 1 87 ? -4.091 17.926 31.370 1.00 23.70 114 GLY A N 1
ATOM 669 C CA . GLY A 1 87 ? -4.844 16.934 32.095 1.00 24.07 114 GLY A CA 1
ATOM 670 C C . GLY A 1 87 ? -5.549 15.972 31.173 1.00 24.82 114 GLY A C 1
ATOM 671 O O . GLY A 1 87 ? -6.177 15.017 31.642 1.00 24.50 114 GLY A O 1
ATOM 672 N N . ALA A 1 88 ? -5.450 16.220 29.859 1.00 24.56 115 ALA A N 1
ATOM 673 C CA . ALA A 1 88 ? -5.965 15.308 28.832 1.00 24.07 115 ALA A CA 1
ATOM 674 C C . ALA A 1 88 ? -4.869 14.837 27.829 1.00 24.39 115 ALA A C 1
ATOM 675 O O . ALA A 1 88 ? -3.640 14.992 28.082 1.00 23.53 115 ALA A O 1
ATOM 677 N N . GLU A 1 89 ? -5.297 14.241 26.712 1.00 23.24 116 GLU A N 1
ATOM 678 C CA . GLU A 1 89 ? -4.337 13.735 25.739 1.00 23.21 116 GLU A CA 1
ATOM 679 C C . GLU A 1 89 ? -4.476 14.480 24.440 1.00 22.53 116 GLU A C 1
ATOM 680 O O . GLU A 1 89 ? -5.552 14.899 24.084 1.00 22.28 116 GLU A O 1
ATOM 686 N N . MET A 1 90 ? -3.368 14.641 23.731 1.00 21.80 117 MET A N 1
ATOM 687 C CA . MET A 1 90 ? -3.401 15.117 22.345 1.00 19.88 117 MET A CA 1
ATOM 688 C C . MET A 1 90 ? -2.730 14.022 21.488 1.00 18.56 117 MET A C 1
ATOM 689 O O . MET A 1 90 ? -2.018 13.184 22.017 1.00 18.76 117 MET A O 1
ATOM 694 N N . THR A 1 91 ? -2.948 14.000 20.190 1.00 15.60 118 THR A N 1
ATOM 695 C CA . THR A 1 91 ? -2.238 13.031 19.377 1.00 14.54 118 THR A CA 1
ATOM 696 C C . THR A 1 91 ? -0.921 13.653 18.981 1.00 13.62 118 THR A C 1
ATOM 697 O O . THR A 1 91 ? -0.717 14.838 19.162 1.00 13.11 118 THR A O 1
ATOM 701 N N . LEU A 1 92 ? 0.005 12.848 18.496 1.00 13.94 119 LEU A N 1
ATOM 702 C CA . LEU A 1 92 ? 1.278 13.378 17.984 1.00 13.6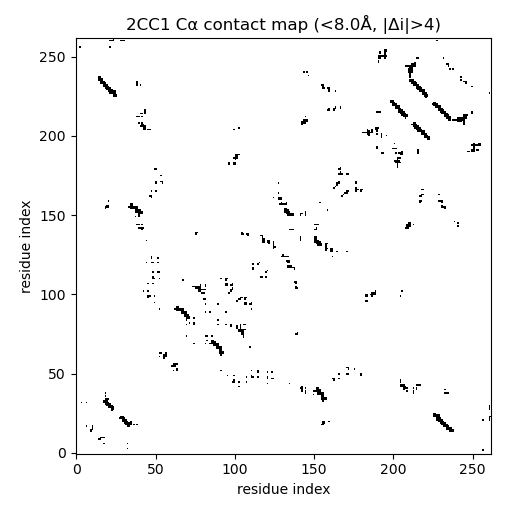4 119 LEU A CA 1
ATOM 703 C C . LEU A 1 92 ? 1.044 14.378 16.831 1.00 12.46 119 LEU A C 1
ATOM 704 O O . LEU A 1 92 ? 1.688 15.406 16.765 1.00 11.82 119 LEU A O 1
ATOM 709 N N . ALA A 1 93 ? 0.076 14.088 15.954 1.00 12.29 120 ALA A N 1
ATOM 710 C CA . ALA A 1 93 ? -0.246 14.960 14.819 1.00 12.46 120 ALA A CA 1
ATOM 711 C C . ALA A 1 93 ? -0.734 16.320 15.359 1.00 12.68 120 ALA A C 1
ATOM 712 O O . ALA A 1 93 ? -0.314 17.355 14.898 1.00 12.24 120 ALA A O 1
ATOM 714 N N . GLU A 1 94 ? -1.581 16.306 16.379 1.00 13.35 121 GLU A N 1
ATOM 715 C CA . GLU A 1 94 ? -1.987 17.548 17.035 1.00 13.20 121 GLU A CA 1
ATOM 716 C C . GLU A 1 94 ? -0.843 18.307 17.658 1.00 12.53 121 GLU A C 1
ATOM 717 O O . GLU A 1 94 ? -0.820 19.559 17.596 1.00 12.37 121 GLU A O 1
ATOM 723 N N . LEU A 1 95 ? 0.102 17.574 18.241 1.00 10.00 122 LEU A N 1
ATOM 724 C CA . LEU A 1 95 ? 1.169 18.239 18.930 1.00 10.68 122 LEU A CA 1
ATOM 725 C C . LEU A 1 95 ? 2.078 18.942 17.918 1.00 9.92 122 LEU A C 1
ATOM 726 O O . LEU A 1 95 ? 2.619 20.032 18.202 1.00 10.01 122 LEU A O 1
ATOM 731 N N . CYS A 1 96 ? 2.251 18.288 16.767 1.00 10.36 123 CYS A N 1
ATOM 732 C CA . CYS A 1 96 ? 3.053 18.766 15.654 1.00 10.21 123 CYS A CA 1
ATOM 733 C C . CYS A 1 96 ? 2.440 20.025 15.168 1.00 10.38 123 CYS A C 1
ATOM 734 O O . CYS A 1 96 ? 3.122 21.002 15.014 1.00 10.93 123 CYS A O 1
ATOM 737 N N . GLN A 1 97 ? 1.161 20.022 14.856 1.00 11.50 124 GLN A N 1
ATOM 738 C CA . GLN A 1 97 ? 0.572 21.285 14.407 1.00 12.97 124 GLN A CA 1
ATOM 739 C C . GLN A 1 97 ? 0.575 22.370 15.482 1.00 12.62 124 GLN A C 1
ATOM 740 O O . GLN A 1 97 ? 0.721 23.527 15.159 1.00 12.17 124 GLN A O 1
ATOM 746 N N . ALA A 1 98 ? 0.348 22.033 16.752 1.00 12.16 125 ALA A N 1
ATOM 747 C CA . ALA A 1 98 ? 0.502 23.075 17.799 1.00 11.96 125 ALA A CA 1
ATOM 748 C C . ALA A 1 98 ? 1.927 23.684 17.789 1.00 12.11 125 ALA A C 1
ATOM 749 O O . ALA A 1 98 ? 2.056 24.907 17.797 1.00 10.32 125 ALA A O 1
ATOM 751 N N . ALA A 1 99 ? 2.975 22.833 17.707 1.00 11.25 126 ALA A N 1
ATOM 752 C CA . ALA A 1 99 ? 4.371 23.312 17.711 1.00 11.23 126 ALA A CA 1
ATOM 753 C C . ALA A 1 99 ? 4.673 24.186 16.516 1.00 11.06 126 ALA A C 1
ATOM 754 O O . ALA A 1 99 ? 5.338 25.246 16.635 1.00 10.74 126 ALA A O 1
ATOM 756 N N . LEU A 1 100 ? 4.222 23.728 15.343 1.00 10.31 127 LEU A N 1
ATOM 757 C CA . LEU A 1 100 ? 4.501 24.433 14.101 1.00 10.26 127 LEU A CA 1
ATOM 758 C C . LEU A 1 100 ? 3.656 25.642 13.879 1.00 10.90 127 LEU A C 1
ATOM 759 O O . LEU A 1 100 ? 4.157 26.612 13.337 1.00 11.64 127 LEU A O 1
ATOM 764 N N . GLN A 1 101 ? 2.377 25.580 14.245 1.00 10.27 128 GLN A N 1
ATOM 765 C CA . GLN A 1 101 ? 1.453 26.645 13.894 1.00 11.06 128 GLN A CA 1
ATOM 766 C C . GLN A 1 101 ? 1.394 27.781 14.891 1.00 11.80 128 GLN A C 1
ATOM 767 O O . GLN A 1 101 ? 1.101 28.938 14.512 1.00 10.72 128 GLN A O 1
ATOM 773 N N . ARG A 1 102 ? 1.627 27.464 16.172 1.00 11.42 129 ARG A N 1
ATOM 774 C CA . ARG A 1 102 ? 1.462 28.485 17.210 1.00 12.39 129 ARG A CA 1
ATOM 775 C C . ARG A 1 102 ? 2.709 28.526 18.073 1.00 13.00 129 ARG A C 1
ATOM 776 O O . ARG A 1 102 ? 2.750 29.169 19.104 1.00 12.53 129 ARG A O 1
ATOM 784 N N . SER A 1 103 ? 3.716 27.766 17.652 1.00 12.37 130 SER A N 1
ATOM 785 C CA . SER A 1 103 ? 4.984 27.692 18.368 1.00 12.65 130 SER A CA 1
ATOM 786 C C . SER A 1 103 ? 4.780 27.204 19.802 1.00 12.63 130 SER A C 1
ATOM 787 O O . SER A 1 103 ? 5.424 27.658 20.714 1.00 12.09 130 SER A O 1
ATOM 790 N N . ASP A 1 104 ? 3.866 26.273 19.982 1.00 12.10 131 ASP A N 1
ATOM 791 C CA . ASP A 1 104 ? 3.504 25.825 21.303 1.00 13.12 131 ASP A CA 1
ATOM 792 C C . ASP A 1 104 ? 4.701 25.135 21.948 1.00 13.24 131 ASP A C 1
ATOM 793 O O . ASP A 1 104 ? 5.228 24.130 21.392 1.00 13.32 131 ASP A O 1
ATOM 798 N N . ASN A 1 105 ? 5.156 25.681 23.080 1.00 12.25 132 ASN A N 1
ATOM 799 C CA . ASN A 1 105 ? 6.413 25.218 23.674 1.00 12.39 132 ASN A CA 1
ATOM 800 C C . ASN A 1 105 ? 6.349 23.865 24.318 1.00 12.65 132 ASN A C 1
ATOM 801 O O . ASN A 1 105 ? 7.255 23.058 24.141 1.00 14.22 132 ASN A O 1
ATOM 806 N N . THR A 1 106 ? 5.296 23.616 25.066 1.00 12.16 133 THR A N 1
ATOM 807 C CA . THR A 1 106 ? 5.119 22.346 25.702 1.00 11.83 133 THR A CA 1
ATOM 808 C C . THR A 1 106 ? 4.885 21.294 24.630 1.00 11.71 133 THR A C 1
ATOM 809 O O . THR A 1 106 ? 5.329 20.193 24.782 1.00 12.34 133 THR A O 1
ATOM 813 N N . ALA A 1 107 ? 4.174 21.616 23.556 1.00 9.91 134 ALA A N 1
ATOM 814 C CA . ALA A 1 107 ? 3.995 20.629 22.480 1.00 10.09 134 ALA A CA 1
ATOM 815 C C . ALA A 1 107 ? 5.352 20.117 21.989 1.00 10.64 134 ALA A C 1
ATOM 816 O O . ALA A 1 107 ? 5.496 18.912 21.729 1.00 10.78 134 ALA A O 1
ATOM 818 N N . ALA A 1 108 ? 6.314 21.043 21.820 1.00 11.12 135 ALA A N 1
ATOM 819 C CA . ALA A 1 108 ? 7.675 20.732 21.343 1.00 11.49 135 ALA A CA 1
ATOM 820 C C . ALA A 1 108 ? 8.456 19.835 22.335 1.00 12.49 135 ALA A C 1
ATOM 821 O O . ALA A 1 108 ? 9.162 18.904 21.916 1.00 12.90 135 ALA A O 1
ATOM 823 N N . ASN A 1 109 ? 8.335 20.125 23.637 1.00 11.47 136 ASN A N 1
ATOM 824 C CA . ASN A 1 109 ? 8.919 19.292 24.691 1.00 12.15 136 ASN A CA 1
ATOM 825 C C . ASN A 1 109 ? 8.373 17.876 24.711 1.00 10.70 136 ASN A C 1
ATOM 826 O O . ASN A 1 109 ? 9.095 16.955 24.901 1.00 10.93 136 ASN A O 1
ATOM 831 N N . LEU A 1 110 ? 7.074 17.735 24.550 1.00 9.16 137 LEU A N 1
ATOM 832 C CA . LEU A 1 110 ? 6.449 16.462 24.409 1.00 9.24 137 LEU A CA 1
ATOM 833 C C . LEU A 1 110 ? 6.929 15.729 23.168 1.00 10.14 137 LEU A C 1
ATOM 834 O O . LEU A 1 110 ? 7.243 14.529 23.227 1.00 10.66 137 LEU A O 1
ATOM 839 N N . LEU A 1 111 ? 6.988 16.446 22.032 1.00 9.80 138 LEU A N 1
ATOM 840 C CA . LEU A 1 111 ? 7.503 15.857 20.797 1.00 9.57 138 LEU A CA 1
ATOM 841 C C . LEU A 1 111 ? 8.954 15.442 20.963 1.00 10.27 138 LEU A C 1
ATOM 842 O O . LEU A 1 111 ? 9.339 14.404 20.501 1.00 10.11 138 LEU A O 1
ATOM 847 N N . LEU A 1 112 ? 9.760 16.266 21.643 1.00 12.25 139 LEU A N 1
ATOM 848 C CA . LEU A 1 112 ? 11.154 15.951 21.911 1.00 13.02 139 LEU A CA 1
ATOM 849 C C . LEU A 1 112 ? 11.350 14.683 22.771 1.00 14.73 139 LEU A C 1
ATOM 850 O O . LEU A 1 112 ? 12.232 13.862 22.467 1.00 14.88 139 LEU A O 1
ATOM 855 N N . LYS A 1 113 ? 10.528 14.520 23.831 1.00 14.97 140 LYS A N 1
ATOM 856 C CA . LYS A 1 113 ? 10.470 13.279 24.616 1.00 17.53 140 LYS A CA 1
ATOM 857 C C . LYS A 1 113 ? 10.160 12.056 23.787 1.00 16.26 140 LYS A C 1
ATOM 858 O O . LYS A 1 113 ? 10.660 11.008 24.054 1.00 17.16 140 LYS A O 1
ATOM 864 N N . THR A 1 114 ? 9.260 12.178 22.832 1.00 16.10 141 THR A N 1
ATOM 865 C CA . THR A 1 114 ? 8.958 11.089 21.936 1.00 15.40 141 THR A CA 1
ATOM 866 C C . THR A 1 114 ? 10.111 10.742 21.006 1.00 15.37 141 THR A C 1
ATOM 867 O O . THR A 1 114 ? 10.426 9.561 20.813 1.00 14.06 141 THR A O 1
ATOM 871 N N . ILE A 1 115 ? 10.748 11.752 20.400 1.00 14.55 142 ILE A N 1
ATOM 872 C CA . ILE A 1 115 ? 11.733 11.441 19.337 1.00 12.81 142 ILE A CA 1
ATOM 873 C C . ILE A 1 115 ? 13.162 11.201 19.880 1.00 12.78 142 ILE A C 1
ATOM 874 O O . ILE A 1 115 ? 14.030 10.754 19.139 1.00 12.22 142 ILE A O 1
ATOM 879 N N . GLY A 1 116 ? 13.404 11.484 21.151 1.00 11.64 143 GLY A N 1
ATOM 880 C CA . GLY A 1 116 ? 14.748 11.266 21.739 1.00 12.40 143 GLY A CA 1
ATOM 881 C C . GLY A 1 116 ? 15.462 12.532 22.207 1.00 13.23 143 GLY A C 1
ATOM 882 O O . GLY A 1 116 ? 16.698 12.552 22.376 1.00 13.62 143 GLY A O 1
ATOM 883 N N . GLY A 1 117 ? 14.706 13.601 22.446 1.00 12.08 144 GLY A N 1
ATOM 884 C CA . GLY A 1 117 ? 15.320 14.770 23.025 1.00 12.20 144 GLY A CA 1
ATOM 885 C C . GLY A 1 117 ? 16.133 15.593 22.045 1.00 13.21 144 GLY A C 1
ATOM 886 O O . GLY A 1 117 ? 16.097 15.365 20.812 1.00 15.07 144 GLY A O 1
ATOM 887 N N . PRO A 1 118 ? 16.837 16.589 22.571 1.00 13.42 145 PRO A N 1
ATOM 888 C CA . PRO A 1 118 ? 17.722 17.472 21.826 1.00 13.55 145 PRO A CA 1
ATOM 889 C C . PRO A 1 118 ? 18.761 16.761 20.950 1.00 14.35 145 PRO A C 1
ATOM 890 O O . PRO A 1 118 ? 18.987 17.164 19.806 1.00 14.80 145 PRO A O 1
ATOM 894 N N . ALA A 1 119 ? 19.424 15.741 21.462 1.00 13.84 146 ALA A N 1
ATOM 895 C CA . ALA A 1 119 ? 20.345 14.987 20.618 1.00 14.68 146 ALA A CA 1
ATOM 896 C C . ALA A 1 119 ? 19.708 14.397 19.381 1.00 13.98 146 ALA A C 1
ATOM 897 O O . ALA A 1 119 ? 20.403 14.285 18.371 1.00 14.41 146 ALA A O 1
ATOM 899 N N . ALA A 1 120 ? 18.429 13.986 19.448 1.00 13.77 147 ALA A N 1
ATOM 900 C CA . ALA A 1 120 ? 17.699 13.470 18.266 1.00 14.01 147 ALA A CA 1
ATOM 901 C C . ALA A 1 120 ? 17.483 14.501 17.158 1.00 14.73 147 ALA A C 1
ATOM 902 O O . ALA A 1 120 ? 17.383 14.161 15.979 1.00 14.78 147 ALA A O 1
ATOM 904 N N . VAL A 1 121 ? 17.344 15.758 17.558 1.00 13.97 148 VAL A N 1
ATOM 905 C CA . VAL A 1 121 ? 17.189 16.870 16.650 1.00 12.35 148 VAL A CA 1
ATOM 906 C C . VAL A 1 121 ? 18.533 17.113 15.932 1.00 12.23 148 VAL A C 1
ATOM 907 O O . VAL A 1 121 ? 18.567 17.282 14.718 1.00 10.81 148 VAL A O 1
ATOM 911 N N . THR A 1 122 ? 19.616 17.158 16.699 1.00 11.03 149 THR A N 1
ATOM 912 C CA . THR A 1 122 ? 20.963 17.182 16.147 1.00 12.52 149 THR A CA 1
ATOM 913 C C . THR A 1 122 ? 21.209 16.043 15.140 1.00 12.31 149 THR A C 1
ATOM 914 O O . THR A 1 122 ? 21.675 16.274 14.045 1.00 13.09 149 THR A O 1
ATOM 918 N N . ALA A 1 123 ? 20.848 14.825 15.494 1.00 12.02 150 ALA A N 1
ATOM 919 C CA . ALA A 1 123 ? 21.067 13.697 14.608 1.00 11.84 150 ALA A CA 1
ATOM 920 C C . ALA A 1 123 ? 20.237 13.867 13.344 1.00 11.90 150 ALA A C 1
ATOM 921 O O . ALA A 1 123 ? 20.684 13.579 12.238 1.00 12.01 150 ALA A O 1
ATOM 923 N N . PHE A 1 124 ? 18.997 14.312 13.516 1.00 11.69 151 PHE A N 1
ATOM 924 C CA . PHE A 1 124 ? 18.169 14.601 12.398 1.00 11.13 15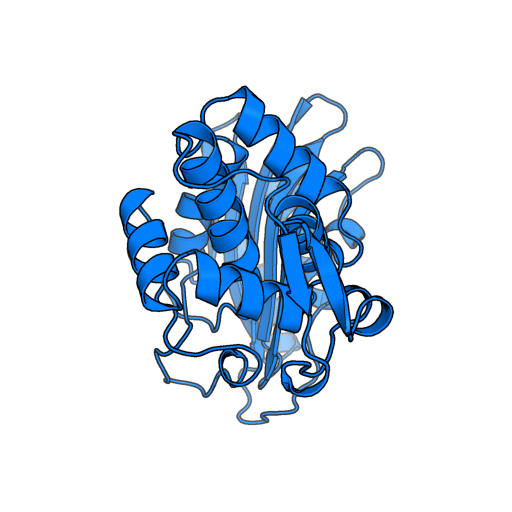1 PHE A CA 1
ATOM 925 C C . PHE A 1 124 ? 18.796 15.608 11.405 1.00 11.17 151 PHE A C 1
ATOM 926 O O . PHE A 1 124 ? 18.782 15.353 10.196 1.00 10.89 151 PHE A O 1
ATOM 934 N N . ALA A 1 125 ? 19.293 16.738 11.939 1.00 10.08 152 ALA A N 1
ATOM 935 C CA . ALA A 1 125 ? 20.033 17.767 11.227 1.00 10.11 152 ALA A CA 1
ATOM 936 C C . ALA A 1 125 ? 21.133 17.142 10.379 1.00 11.48 152 ALA A C 1
ATOM 937 O O . ALA A 1 125 ? 21.217 17.350 9.166 1.00 11.32 152 ALA A O 1
ATOM 939 N N . ARG A 1 126 ? 21.981 16.350 11.020 1.00 11.95 153 ARG A N 1
ATOM 940 C CA . ARG A 1 126 ? 23.011 15.665 10.303 1.00 11.36 153 ARG A CA 1
ATOM 941 C C . ARG A 1 126 ? 22.452 14.780 9.190 1.00 11.79 153 ARG A C 1
ATOM 942 O O . ARG A 1 126 ? 23.014 14.754 8.080 1.00 12.52 153 ARG A O 1
ATOM 950 N N . SER A 1 127 ? 21.373 14.044 9.456 1.00 11.55 154 SER A N 1
ATOM 951 C CA . SER A 1 127 ? 20.849 13.107 8.477 1.00 12.40 154 SER A CA 1
ATOM 952 C C . SER A 1 127 ? 20.436 13.811 7.195 1.00 13.90 154 SER A C 1
ATOM 953 O O . SER A 1 127 ? 20.432 13.188 6.125 1.00 15.49 154 SER A O 1
ATOM 956 N N . VAL A 1 128 ? 20.051 15.087 7.287 1.00 14.18 155 VAL A N 1
ATOM 957 C CA . VAL A 1 128 ? 19.599 15.816 6.096 1.00 14.58 155 VAL A CA 1
ATOM 958 C C . VAL A 1 128 ? 20.663 16.736 5.489 1.00 13.87 155 VAL A C 1
ATOM 959 O O . VAL A 1 128 ? 20.332 17.589 4.702 1.00 14.95 155 VAL A O 1
ATOM 963 N N . GLY A 1 129 ? 21.908 16.648 5.917 1.00 12.66 156 GLY A N 1
ATOM 964 C CA . GLY A 1 129 ? 22.932 17.507 5.319 1.00 13.59 156 GLY A CA 1
ATOM 965 C C . GLY A 1 129 ? 23.264 18.781 6.096 1.00 14.01 156 GLY A C 1
ATOM 966 O O . GLY A 1 129 ? 24.118 19.590 5.668 1.00 14.23 156 GLY A O 1
ATOM 967 N N . ASP A 1 130 ? 22.535 18.990 7.186 1.00 13.56 157 ASP A N 1
ATOM 968 C CA . ASP A 1 130 ? 22.713 20.142 8.062 1.00 13.61 157 ASP A CA 1
ATOM 969 C C . ASP A 1 130 ? 23.842 19.855 9.053 1.00 13.72 157 ASP A C 1
ATOM 970 O O . ASP A 1 130 ? 23.720 19.006 9.939 1.00 14.07 157 ASP A O 1
ATOM 975 N N . GLU A 1 131 ? 24.960 20.542 8.891 1.00 14.60 158 GLU A N 1
ATOM 976 C CA . GLU A 1 131 ? 26.143 20.207 9.676 1.00 16.37 158 GLU A CA 1
ATOM 977 C C . GLU A 1 131 ? 26.453 21.175 10.806 1.00 16.48 158 GLU A C 1
ATOM 978 O O . GLU A 1 131 ? 27.490 21.055 11.471 1.00 15.77 158 GLU A O 1
ATOM 984 N N . ARG A 1 132 ? 25.538 22.129 11.019 1.00 15.59 159 ARG A N 1
ATOM 985 C CA . ARG A 1 132 ? 25.777 23.172 12.005 1.00 15.50 159 ARG A CA 1
ATOM 986 C C . ARG A 1 132 ? 24.789 23.208 13.187 1.00 12.79 159 ARG A C 1
ATOM 987 O O . ARG A 1 132 ? 25.183 23.571 14.271 1.00 12.50 159 ARG A O 1
ATOM 995 N N . THR A 1 133 ? 23.535 22.857 12.945 1.00 11.21 160 THR A N 1
ATOM 996 C CA . THR A 1 133 ? 22.464 22.798 13.951 1.00 10.27 160 THR A CA 1
ATOM 997 C C . THR A 1 133 ? 22.865 21.891 15.101 1.00 10.78 160 THR A C 1
ATOM 998 O O . THR A 1 133 ? 23.302 20.776 14.883 1.00 9.92 160 THR A O 1
ATOM 1002 N N . ARG A 1 134 ? 22.715 22.386 16.322 1.00 10.35 161 ARG A N 1
ATOM 1003 C CA . ARG A 1 134 ? 22.890 21.560 17.511 1.00 10.93 161 ARG A CA 1
ATOM 1004 C C . ARG A 1 134 ? 21.764 21.997 18.431 1.00 11.09 161 ARG A C 1
ATOM 1005 O O . ARG A 1 134 ? 21.567 23.158 18.618 1.00 11.36 161 ARG A O 1
ATOM 1013 N N . LEU A 1 135 ? 20.940 21.070 18.885 1.00 11.29 162 LEU A N 1
ATOM 1014 C CA . LEU A 1 135 ? 20.035 21.383 19.976 1.00 11.63 162 LEU A CA 1
ATOM 1015 C C . LEU A 1 135 ? 20.622 20.735 21.210 1.00 12.61 162 LEU A C 1
ATOM 1016 O O . LEU A 1 135 ? 21.080 19.583 21.186 1.00 13.24 162 LEU A O 1
ATOM 1021 N N . ASP A 1 136 ? 20.683 21.509 22.279 1.00 13.67 163 ASP A N 1
ATOM 1022 C CA . ASP A 1 136 ? 21.274 21.084 23.544 1.00 13.65 163 ASP A CA 1
ATOM 1023 C C . ASP A 1 136 ? 20.237 21.105 24.655 1.00 13.52 163 ASP A C 1
ATOM 1024 O O . ASP A 1 136 ? 20.286 20.271 25.505 1.00 12.91 163 ASP A O 1
ATOM 1029 N N . ARG A 1 137 ? 19.278 22.032 24.630 1.00 13.13 164 ARG A N 1
ATOM 1030 C CA . ARG A 1 137 ? 18.386 22.156 25.785 1.00 13.45 164 ARG A CA 1
ATOM 1031 C C . ARG A 1 137 ? 16.906 21.993 25.438 1.00 14.03 164 ARG A C 1
ATOM 1032 O O . ARG A 1 137 ? 16.538 21.827 24.257 1.00 14.89 164 ARG A O 1
ATOM 1040 N N . TRP A 1 138 ? 16.029 22.085 26.435 1.00 14.14 165 TRP A N 1
ATOM 1041 C CA . TRP A 1 138 ? 14.581 21.988 26.144 1.00 14.32 165 TRP A CA 1
ATOM 1042 C C . TRP A 1 138 ? 13.961 23.356 26.145 1.00 13.50 165 TRP A C 1
ATOM 1043 O O . TRP A 1 138 ? 14.630 24.340 26.439 1.00 14.56 165 TRP A O 1
ATOM 1054 N N . GLU A 1 139 ? 12.685 23.448 25.825 1.00 13.19 166 GLU A N 1
ATOM 1055 C CA . GLU A 1 139 ? 11.931 24.699 25.991 1.00 13.11 166 GLU A CA 1
ATOM 1056 C C . GLU A 1 139 ? 11.728 24.901 27.482 1.00 13.56 166 GLU A C 1
ATOM 1057 O O . GLU A 1 139 ? 11.530 23.913 28.218 1.00 14.62 166 GLU A O 1
ATOM 1063 N N . VAL A 1 140 ? 11.809 26.131 27.979 1.00 14.39 167 VAL A N 1
ATOM 1064 C CA . VAL A 1 140 ? 12.159 27.336 27.254 1.00 15.20 167 VAL A CA 1
ATOM 1065 C C . VAL A 1 140 ? 13.639 27.808 27.420 1.00 14.73 167 VAL A C 1
ATOM 1066 O O . VAL A 1 140 ? 13.990 28.867 26.914 1.00 15.00 167 VAL A O 1
ATOM 1070 N N . GLU A 1 141 ? 14.499 27.022 28.076 1.00 15.45 168 GLU A N 1
ATOM 1071 C CA . GLU A 1 141 ? 15.919 27.384 28.252 1.00 16.22 168 GLU A CA 1
ATOM 1072 C C . GLU A 1 141 ? 16.661 27.617 26.957 1.00 14.46 168 GLU A C 1
ATOM 1073 O O . GLU A 1 141 ? 17.563 28.497 26.899 1.00 13.74 168 GLU A O 1
ATOM 1079 N N . LEU A 1 142 ? 16.314 26.835 25.922 1.00 13.18 169 LEU A N 1
ATOM 1080 C CA . LEU A 1 142 ? 17.012 26.951 24.611 1.00 13.11 169 LEU A CA 1
ATOM 1081 C C . LEU A 1 142 ? 17.028 28.339 23.957 1.00 12.50 169 LEU A C 1
ATOM 1082 O O . LEU A 1 142 ? 17.822 28.618 23.045 1.00 11.32 169 LEU A O 1
ATOM 1087 N N . ASN A 1 143 ? 16.112 29.192 24.377 1.00 12.31 170 ASN A N 1
ATOM 1088 C CA . ASN A 1 143 ? 15.967 30.527 23.759 1.00 12.48 170 ASN A CA 1
ATOM 1089 C C . ASN A 1 143 ? 16.875 31.598 24.361 1.00 13.62 170 ASN A C 1
ATOM 1090 O O . ASN A 1 143 ? 16.726 32.759 24.045 1.00 15.91 170 ASN A O 1
ATOM 1095 N N . SER A 1 144 ? 17.793 31.209 25.230 1.00 13.41 171 SER A N 1
ATOM 1096 C CA . SER A 1 144 ? 18.614 32.137 25.989 1.00 13.97 171 SER A CA 1
ATOM 1097 C C . SER A 1 144 ? 19.592 32.921 25.076 1.00 13.33 171 SER A C 1
ATOM 1098 O O . SER A 1 144 ? 19.830 34.096 25.289 1.00 12.40 171 SER A O 1
ATOM 1101 N N . ALA A 1 145 ? 20.111 32.285 24.024 1.00 14.05 172 ALA A N 1
ATOM 1102 C CA . ALA A 1 145 ? 20.769 33.019 22.941 1.00 14.40 172 ALA A CA 1
ATOM 1103 C C . ALA A 1 145 ? 21.911 33.950 23.404 1.00 15.56 172 ALA A C 1
ATOM 1104 O O . ALA A 1 145 ? 22.083 35.007 22.842 1.00 15.99 172 ALA A O 1
ATOM 1106 N N . ILE A 1 146 ? 22.671 33.554 24.426 1.00 17.50 173 ILE A N 1
ATOM 1107 C CA . ILE A 1 146 ? 23.820 34.287 24.960 1.00 18.74 173 ILE A CA 1
ATOM 1108 C C . ILE A 1 146 ? 24.845 34.402 23.823 1.00 19.56 173 ILE A C 1
ATOM 1109 O O . ILE A 1 146 ? 25.186 33.404 23.178 1.00 18.96 173 ILE A O 1
ATOM 1114 N N . PRO A 1 147 ? 25.357 35.627 23.566 1.00 19.90 174 PRO A N 1
ATOM 1115 C CA . PRO A 1 147 ? 26.360 35.824 22.501 1.00 19.28 174 PRO A CA 1
ATOM 1116 C C . PRO A 1 147 ? 27.559 34.893 22.721 1.00 19.74 174 PRO A C 1
ATOM 1117 O O . PRO A 1 147 ? 28.020 34.754 23.850 1.00 19.82 174 PRO A O 1
ATOM 1121 N N . GLY A 1 148 ? 28.035 34.234 21.663 1.00 19.52 175 GLY A N 1
ATOM 1122 C CA . GLY A 1 148 ? 29.178 33.335 21.776 1.00 19.34 175 GLY A CA 1
ATOM 1123 C C . GLY A 1 148 ? 28.844 31.943 22.265 1.00 19.32 175 GLY A C 1
ATOM 1124 O O . GLY A 1 148 ? 29.666 31.037 22.129 1.00 20.56 175 GLY A O 1
ATOM 1125 N N . ASP A 1 149 ? 27.630 31.747 22.793 1.00 18.30 176 ASP A N 1
ATOM 1126 C CA . ASP A 1 149 ? 27.221 30.448 23.332 1.00 17.30 176 ASP A CA 1
ATOM 1127 C C . ASP A 1 149 ? 26.763 29.539 22.169 1.00 16.98 176 ASP A C 1
ATOM 1128 O O . ASP A 1 149 ? 25.802 29.836 21.529 1.00 16.29 176 ASP A O 1
ATOM 1133 N N . PRO A 1 150 ? 27.472 28.424 21.917 1.00 16.73 177 PRO A N 1
ATOM 1134 C CA . PRO A 1 150 ? 27.133 27.596 20.785 1.00 16.29 177 PRO A CA 1
ATOM 1135 C C . PRO A 1 150 ? 25.862 26.769 21.014 1.00 16.70 177 PRO A C 1
ATOM 1136 O O . PRO A 1 150 ? 25.365 26.150 20.098 1.00 17.22 177 PRO A O 1
ATOM 1140 N N . ARG A 1 151 ? 25.350 26.734 22.228 1.00 15.88 178 ARG A N 1
ATOM 1141 C CA . ARG A 1 151 ? 24.205 25.893 22.493 1.00 15.50 178 ARG A CA 1
ATOM 1142 C C . ARG A 1 151 ? 22.966 26.359 21.721 1.00 14.53 178 ARG A C 1
ATOM 1143 O O . ARG A 1 151 ? 22.656 27.563 21.674 1.00 14.58 178 ARG A O 1
ATOM 1151 N N . ASP A 1 152 ? 22.273 25.385 21.126 1.00 13.56 179 ASP A N 1
ATOM 1152 C CA . ASP A 1 152 ? 20.950 25.569 20.480 1.00 11.57 179 ASP A CA 1
ATOM 1153 C C . ASP A 1 152 ? 21.007 26.569 19.355 1.00 10.53 179 ASP A C 1
ATOM 1154 O O . ASP A 1 152 ? 20.050 27.334 19.108 1.00 9.94 179 ASP A O 1
ATOM 1159 N N . THR A 1 153 ? 22.135 26.524 18.677 1.00 10.11 180 THR A N 1
ATOM 1160 C CA . THR A 1 153 ? 22.415 27.391 17.540 1.00 10.57 180 THR A CA 1
ATOM 1161 C C . THR A 1 153 ? 22.362 26.651 16.200 1.00 11.18 180 THR A C 1
ATOM 1162 O O . THR A 1 153 ? 22.483 25.438 16.158 1.00 9.31 180 THR A O 1
ATOM 1166 N N . SER A 1 154 ? 22.162 27.413 15.117 1.00 11.36 181 SER A N 1
ATOM 1167 C CA . SER A 1 154 ? 22.494 26.938 13.775 1.00 11.56 181 SER A CA 1
ATOM 1168 C C . SER A 1 154 ? 23.116 28.113 12.966 1.00 12.15 181 SER A C 1
ATOM 1169 O O . SER A 1 154 ? 23.590 29.123 13.538 1.00 14.25 181 SER A O 1
ATOM 1172 N N . THR A 1 155 ? 23.160 27.989 11.646 1.00 11.71 182 THR A N 1
ATOM 1173 C CA . THR A 1 155 ? 23.634 29.081 10.767 1.00 10.49 182 THR A CA 1
ATOM 1174 C C . THR A 1 155 ? 22.577 29.259 9.666 1.00 10.10 182 THR A C 1
ATOM 1175 O O . THR A 1 155 ? 21.750 28.325 9.445 1.00 9.39 182 THR A O 1
ATOM 1179 N N . PRO A 1 156 ? 22.533 30.453 9.026 1.00 9.12 183 PRO A N 1
ATOM 1180 C CA . PRO A 1 156 ? 21.511 30.560 7.931 1.00 9.13 183 PRO A CA 1
ATOM 1181 C C . PRO A 1 156 ? 21.611 29.453 6.840 1.00 9.01 183 PRO A C 1
ATOM 1182 O O . PRO A 1 156 ? 20.570 28.882 6.473 1.00 8.54 183 PRO A O 1
ATOM 1186 N N . ALA A 1 157 ? 22.838 29.101 6.417 1.00 9.97 184 ALA A N 1
ATOM 1187 C CA . ALA A 1 157 ? 23.095 28.079 5.381 1.00 10.19 184 ALA A CA 1
ATOM 1188 C C . ALA A 1 157 ? 22.702 26.711 5.847 1.00 11.17 184 ALA A C 1
ATOM 1189 O O . ALA A 1 157 ? 22.065 25.987 5.086 1.00 12.79 184 ALA A O 1
ATOM 1191 N N . ALA A 1 158 ? 23.058 26.361 7.093 1.00 11.00 185 ALA A N 1
ATOM 1192 C CA . ALA A 1 158 ? 22.760 25.041 7.666 1.00 11.37 185 ALA A CA 1
ATOM 1193 C C . ALA A 1 158 ? 21.257 24.770 7.780 1.00 12.03 185 ALA A C 1
ATOM 1194 O O . ALA A 1 158 ? 20.797 23.699 7.353 1.00 13.72 185 ALA A O 1
ATOM 1196 N N . LEU A 1 159 ? 20.512 25.705 8.382 1.00 11.66 186 LEU A N 1
ATOM 1197 C CA . LEU A 1 159 ? 19.049 25.705 8.388 1.00 11.86 186 LEU A CA 1
ATOM 1198 C C . LEU A 1 159 ? 18.408 25.733 7.031 1.00 10.52 186 LEU A C 1
ATOM 1199 O O . LEU A 1 159 ? 17.363 25.139 6.860 1.00 11.07 186 LEU A O 1
ATOM 1204 N N . ALA A 1 160 ? 18.990 26.444 6.070 1.00 10.91 187 ALA A N 1
ATOM 1205 C CA . ALA A 1 160 ? 18.443 26.402 4.702 1.00 11.44 187 ALA A CA 1
ATOM 1206 C C . ALA A 1 160 ? 18.476 25.010 4.106 1.00 11.90 187 ALA A C 1
ATOM 1207 O O . ALA A 1 160 ? 17.485 24.568 3.555 1.00 12.32 187 ALA A O 1
ATOM 1209 N N . VAL A 1 161 ? 19.601 24.315 4.223 1.00 13.71 188 VAL A N 1
ATOM 1210 C CA . VAL A 1 161 ? 19.698 22.943 3.709 1.00 15.38 188 VAL A CA 1
ATOM 1211 C C . VAL A 1 161 ? 18.640 22.018 4.345 1.00 15.53 188 VAL A C 1
ATOM 1212 O O . VAL A 1 161 ? 17.962 21.264 3.636 1.00 15.69 188 VAL A O 1
ATOM 1216 N N . GLY A 1 162 ? 18.443 22.118 5.661 1.00 15.59 189 GLY A N 1
ATOM 1217 C CA . GLY A 1 162 ? 17.504 21.227 6.340 1.00 14.48 189 GLY A CA 1
ATOM 1218 C C . GLY A 1 162 ? 16.054 21.571 6.050 1.00 13.97 189 GLY A C 1
ATOM 1219 O O . GLY A 1 162 ? 15.221 20.666 5.769 1.00 13.66 189 GLY A O 1
ATOM 1220 N N . TYR A 1 163 ? 15.743 22.872 6.101 1.00 12.39 190 TYR A N 1
ATOM 1221 C CA . TYR A 1 163 ? 14.437 23.347 5.650 1.00 11.89 190 TYR A CA 1
ATOM 1222 C C . TYR A 1 163 ? 14.105 22.976 4.185 1.00 11.77 190 TYR A C 1
ATOM 1223 O O . TYR A 1 163 ? 12.996 22.510 3.893 1.00 11.13 190 TYR A O 1
ATOM 1232 N N . ARG A 1 164 ? 15.048 23.216 3.277 1.00 11.54 191 ARG A N 1
ATOM 1233 C CA . ARG A 1 164 ? 14.953 22.671 1.910 1.00 12.01 191 ARG A CA 1
ATOM 1234 C C . ARG A 1 164 ? 14.723 21.173 1.900 1.00 12.37 191 ARG A C 1
ATOM 1235 O O . ARG A 1 164 ? 13.771 20.712 1.266 1.00 14.38 191 ARG A O 1
ATOM 1243 N N . ALA A 1 165 ? 15.578 20.398 2.578 1.00 12.30 192 ALA A N 1
ATOM 1244 C CA . ALA A 1 165 ? 15.391 18.940 2.699 1.00 11.60 192 ALA A CA 1
ATOM 1245 C C . ALA A 1 165 ? 13.963 18.547 3.062 1.00 12.05 192 ALA A C 1
ATOM 1246 O O . ALA A 1 165 ? 13.360 17.690 2.442 1.00 12.47 192 ALA A O 1
ATOM 1248 N N . ILE A 1 166 ? 13.442 19.130 4.127 1.00 11.46 193 ILE A N 1
ATOM 1249 C CA . ILE A 1 166 ? 12.167 18.673 4.641 1.00 11.02 193 ILE A CA 1
ATOM 1250 C C . ILE A 1 166 ? 10.955 19.189 3.842 1.00 10.62 193 ILE A C 1
ATOM 1251 O O . ILE A 1 166 ? 9.924 18.541 3.817 1.00 10.94 193 ILE A O 1
ATOM 1256 N N . LEU A 1 167 ? 11.081 20.315 3.165 1.00 9.67 194 LEU A N 1
ATOM 1257 C CA . LEU A 1 167 ? 9.923 20.881 2.498 1.00 10.18 194 LEU A CA 1
ATOM 1258 C C . LEU A 1 167 ? 9.921 20.710 0.993 1.00 10.62 194 LEU A C 1
ATOM 1259 O O . LEU A 1 167 ? 8.867 20.724 0.391 1.00 11.24 194 LEU A O 1
ATOM 1264 N N . ALA A 1 168 ? 11.094 20.462 0.408 1.00 11.96 195 ALA A N 1
ATOM 1265 C CA . ALA A 1 168 ? 11.324 20.460 -1.021 1.00 11.95 195 ALA A CA 1
ATOM 1266 C C . ALA A 1 168 ? 12.288 19.337 -1.445 1.00 13.21 195 ALA A C 1
ATOM 1267 O O . ALA A 1 168 ? 12.658 19.225 -2.612 1.00 14.63 195 ALA A O 1
ATOM 1269 N N . GLY A 1 169 ? 12.703 18.497 -0.511 1.00 14.12 196 GLY A N 1
ATOM 1270 C CA . GLY A 1 169 ? 13.705 17.478 -0.772 1.00 12.12 196 GLY A CA 1
ATOM 1271 C C . GLY A 1 169 ? 13.191 16.139 -0.372 1.00 13.76 196 GLY A C 1
ATOM 1272 O O . GLY A 1 169 ? 11.973 15.904 -0.423 1.00 12.14 196 GLY A O 1
ATOM 1273 N N . ASP A 1 170 ? 14.107 15.257 0.038 1.00 14.32 197 ASP A N 1
ATOM 1274 C CA . ASP A 1 170 ? 13.811 13.816 0.126 1.00 16.31 197 ASP A CA 1
ATOM 1275 C C . ASP A 1 170 ? 13.864 13.284 1.541 1.00 16.73 197 ASP A C 1
ATOM 1276 O O . ASP A 1 170 ? 13.956 12.066 1.726 1.00 18.17 197 ASP A O 1
ATOM 1281 N N . ALA A 1 171 ? 13.901 14.156 2.544 1.00 16.18 198 ALA A N 1
ATOM 1282 C CA . ALA A 1 171 ? 13.859 13.675 3.928 1.00 15.05 198 ALA A CA 1
ATOM 1283 C C . ALA A 1 171 ? 12.617 12.842 4.140 1.00 14.32 198 ALA A C 1
ATOM 1284 O O . ALA A 1 171 ? 12.651 11.872 4.863 1.00 17.02 198 ALA A O 1
ATOM 1286 N N . LEU A 1 172 ? 11.497 13.280 3.582 1.00 13.81 199 LEU A N 1
ATOM 1287 C CA . LEU A 1 172 ? 10.210 12.602 3.723 1.00 12.74 199 LEU A CA 1
ATOM 1288 C C . LEU A 1 172 ? 9.813 12.056 2.369 1.00 12.37 199 LEU A C 1
ATOM 1289 O O . LEU A 1 172 ? 10.215 12.586 1.358 1.00 13.13 199 LEU A O 1
ATOM 1294 N N . SER A 1 173 ? 9.019 11.009 2.330 1.00 12.63 200 SER A N 1
ATOM 1295 C CA . SER A 1 173 ? 8.475 10.546 1.062 1.00 13.92 200 SER A CA 1
ATOM 1296 C C . SER A 1 173 ? 7.554 11.665 0.600 1.00 12.93 200 SER A C 1
ATOM 1297 O O . SER A 1 173 ? 7.058 12.428 1.437 1.00 15.10 200 SER A O 1
ATOM 1300 N N . PRO A 1 174 ? 7.412 11.848 -0.717 1.00 13.60 201 PRO A N 1
ATOM 1301 C CA . PRO A 1 174 ? 6.770 13.096 -1.199 1.00 13.57 201 PRO A CA 1
ATOM 1302 C C . PRO A 1 174 ? 5.403 13.478 -0.626 1.00 14.00 201 PRO A C 1
ATOM 1303 O O . PRO A 1 174 ? 5.197 14.643 -0.346 1.00 14.57 201 PRO A O 1
ATOM 1307 N N . PRO A 1 175 ? 4.453 12.528 -0.483 1.00 14.51 202 PRO A N 1
ATOM 1308 C CA . PRO A 1 175 ? 3.180 12.907 0.152 1.00 15.08 202 PRO A CA 1
ATOM 1309 C C . PRO A 1 175 ? 3.254 13.368 1.614 1.00 15.27 202 PRO A C 1
ATOM 1310 O O . PRO A 1 175 ? 2.510 14.254 2.005 1.00 15.51 202 PRO A O 1
ATOM 1314 N N . GLN A 1 176 ? 4.116 12.762 2.426 1.00 16.10 203 GLN A N 1
ATOM 1315 C CA . GLN A 1 176 ? 4.343 13.240 3.782 1.00 15.12 203 GLN A CA 1
ATOM 1316 C C . GLN A 1 176 ? 5.034 14.597 3.811 1.00 13.71 203 GLN A C 1
ATOM 1317 O O . GLN A 1 176 ? 4.829 15.359 4.743 1.00 12.33 203 GLN A O 1
ATOM 1323 N N . ARG A 1 177 ? 5.857 14.904 2.799 1.00 12.22 204 ARG A N 1
ATOM 1324 C CA . ARG A 1 177 ? 6.447 16.223 2.699 1.00 12.22 204 ARG A CA 1
ATOM 1325 C C . ARG A 1 177 ? 5.310 17.225 2.427 1.00 13.29 204 ARG A C 1
ATOM 1326 O O . ARG A 1 177 ? 5.341 18.365 2.900 1.00 13.86 204 ARG A O 1
ATOM 1334 N N . GLY A 1 178 ? 4.330 16.788 1.639 1.00 12.53 205 GLY A N 1
ATOM 1335 C CA . GLY A 1 178 ? 3.144 17.572 1.327 1.00 13.33 205 GLY A CA 1
ATOM 1336 C C . GLY A 1 178 ? 2.380 17.947 2.581 1.00 12.65 205 GLY A C 1
ATOM 1337 O O . GLY A 1 178 ? 1.970 19.107 2.751 1.00 10.01 205 GLY A O 1
ATOM 1338 N N . LEU A 1 179 ? 2.198 16.966 3.482 1.00 12.76 206 LEU A N 1
ATOM 1339 C CA . LEU A 1 179 ? 1.568 17.249 4.774 1.00 12.05 206 LEU A CA 1
ATOM 1340 C C . LEU A 1 179 ? 2.368 18.231 5.625 1.00 11.69 206 LEU A C 1
ATOM 1341 O O . LEU A 1 179 ? 1.792 19.117 6.259 1.00 13.44 206 LEU A O 1
ATOM 1346 N N . LEU A 1 180 ? 3.683 18.103 5.657 1.00 11.94 207 LEU A N 1
ATOM 1347 C CA . LEU A 1 180 ? 4.518 19.024 6.464 1.00 12.48 207 LEU A CA 1
ATOM 1348 C C . LEU A 1 180 ? 4.357 20.454 5.942 1.00 12.56 207 LEU A C 1
ATOM 1349 O O . LEU A 1 180 ? 4.127 21.429 6.705 1.00 13.77 207 LEU A O 1
ATOM 1354 N N . GLU A 1 181 ? 4.419 20.579 4.630 1.00 11.58 208 GLU A N 1
ATOM 1355 C CA . GLU A 1 181 ? 4.146 21.830 3.983 1.00 12.49 208 GLU A CA 1
ATOM 1356 C C . GLU A 1 181 ? 2.779 22.453 4.313 1.00 11.66 208 GLU A C 1
ATOM 1357 O O . GLU A 1 181 ? 2.728 23.638 4.620 1.00 10.28 208 GLU A O 1
ATOM 1363 N N . ASP A 1 182 ? 1.695 21.671 4.222 1.00 11.66 209 ASP A N 1
ATOM 1364 C CA . ASP A 1 182 ? 0.341 22.103 4.681 1.00 13.27 209 ASP A CA 1
ATOM 1365 C C . ASP A 1 182 ? 0.289 22.539 6.169 1.00 13.62 209 ASP A C 1
ATOM 1366 O O . ASP A 1 182 ? -0.319 23.544 6.506 1.00 14.49 209 ASP A O 1
ATOM 1371 N N . TRP A 1 183 ? 0.901 21.740 7.045 1.00 13.17 210 TRP A N 1
ATOM 1372 C CA . TRP A 1 183 ? 1.083 22.108 8.452 1.00 13.36 210 TRP A CA 1
ATOM 1373 C C . TRP A 1 183 ? 1.754 23.459 8.675 1.00 13.46 210 TRP A C 1
ATOM 1374 O O . TRP A 1 183 ? 1.268 24.264 9.491 1.00 14.35 210 TRP A O 1
ATOM 1385 N N . MET A 1 184 ? 2.839 23.720 7.957 1.00 13.74 211 MET A N 1
ATOM 1386 C CA . MET A 1 184 ? 3.569 24.997 8.103 1.00 14.25 211 MET A CA 1
ATOM 1387 C C . MET A 1 184 ? 2.864 26.158 7.413 1.00 14.91 211 MET A C 1
ATOM 1388 O O . MET A 1 184 ? 2.949 27.304 7.861 1.00 14.38 211 MET A O 1
ATOM 1393 N N . ARG A 1 185 ? 2.147 25.877 6.331 1.00 15.07 212 ARG A N 1
ATOM 1394 C CA . ARG A 1 185 ? 1.394 26.923 5.681 1.00 15.96 212 ARG A CA 1
ATOM 1395 C C . ARG A 1 185 ? 0.268 27.479 6.594 1.00 15.78 212 ARG A C 1
ATOM 1396 O O . ARG A 1 185 ? -0.043 28.684 6.554 1.00 16.09 212 ARG A O 1
ATOM 1404 N N . ALA A 1 186 ? -0.297 26.627 7.454 1.00 15.07 213 ALA A N 1
ATOM 1405 C CA . ALA A 1 186 ? -1.427 27.033 8.317 1.00 14.65 213 ALA A CA 1
ATOM 1406 C C . ALA A 1 186 ? -0.935 27.769 9.560 1.00 14.93 213 ALA A C 1
ATOM 1407 O O . ALA A 1 186 ? -1.727 27.996 10.468 1.00 16.00 213 ALA A O 1
ATOM 1409 N N . ASN A 1 187 ? 0.369 28.084 9.632 1.00 14.49 214 ASN A N 1
ATOM 1410 C CA . ASN A 1 187 ? 0.973 28.725 10.838 1.00 14.09 214 ASN A CA 1
ATOM 1411 C C . ASN A 1 187 ? 0.443 30.149 11.042 1.00 14.91 214 ASN A C 1
ATOM 1412 O O . ASN A 1 187 ? 0.040 30.786 10.080 1.00 14.73 214 ASN A O 1
ATOM 1417 N N . GLN A 1 188 ? 0.418 30.623 12.283 1.00 15.86 215 GLN A N 1
ATOM 1418 C CA . GLN A 1 188 ? -0.219 31.895 12.623 1.00 18.10 215 GLN A CA 1
ATOM 1419 C C . GLN A 1 188 ? 0.837 32.881 13.089 1.00 17.21 215 GLN A C 1
ATOM 1420 O O . GLN A 1 188 ? 0.520 33.794 13.827 1.00 17.54 215 GLN A O 1
ATOM 1426 N N . THR A 1 189 ? 2.094 32.670 12.715 1.00 16.93 216 THR A N 1
ATOM 1427 C CA . THR A 1 189 ? 3.203 33.425 13.336 1.00 15.49 216 THR A CA 1
ATOM 1428 C C . THR A 1 189 ? 4.142 34.058 12.308 1.00 16.39 216 THR A C 1
ATOM 1429 O O . THR A 1 189 ? 5.013 34.839 12.658 1.00 16.01 216 THR A O 1
ATOM 1433 N N . SER A 1 190 ? 3.972 33.733 11.030 1.00 15.29 217 SER A N 1
ATOM 1434 C CA . SER A 1 190 ? 4.944 34.192 10.011 1.00 16.06 217 SER A CA 1
ATOM 1435 C C . SER A 1 190 ? 5.281 35.671 10.064 1.00 16.75 217 SER A C 1
ATOM 1436 O O . SER A 1 190 ? 4.412 36.532 10.076 1.00 18.58 217 SER A O 1
ATOM 1439 N N . SER A 1 191 ? 6.574 35.930 10.088 1.00 16.95 220 SER A N 1
ATOM 1440 C CA . SER A 1 191 ? 7.133 37.249 10.003 1.00 18.73 220 SER A CA 1
ATOM 1441 C C . SER A 1 191 ? 7.367 37.712 8.585 1.00 18.46 220 SER A C 1
ATOM 1442 O O . SER A 1 191 ? 7.268 38.877 8.313 1.00 17.88 220 SER A O 1
ATOM 1445 N N . MET A 1 192 ? 7.765 36.789 7.714 1.00 20.81 221 MET A N 1
ATOM 1446 C CA . MET A 1 192 ? 8.159 37.134 6.343 1.00 22.72 221 MET A CA 1
ATOM 1447 C C . MET A 1 192 ? 6.931 37.459 5.496 1.00 23.25 221 MET A C 1
ATOM 1448 O O . MET A 1 192 ? 7.032 38.168 4.486 1.00 24.45 221 MET A O 1
ATOM 1453 N N . ARG A 1 193 ? 5.779 36.949 5.927 1.00 23.53 222 ARG A N 1
ATOM 1454 C CA . ARG A 1 193 ? 4.527 37.027 5.178 1.00 24.28 222 ARG A CA 1
ATOM 1455 C C . ARG A 1 193 ? 4.158 38.505 4.923 1.00 24.23 222 ARG A C 1
ATOM 1456 O O . ARG A 1 193 ? 3.611 38.862 3.877 1.00 24.21 222 ARG A O 1
ATOM 1464 N N . ALA A 1 194 ? 4.512 39.358 5.875 1.00 25.11 223 ALA A N 1
ATOM 1465 C CA . ALA A 1 194 ? 4.228 40.786 5.806 1.00 25.26 223 ALA A CA 1
ATOM 1466 C C . ALA A 1 194 ? 5.036 41.503 4.729 1.00 24.98 223 ALA A C 1
ATOM 1467 O O . ALA A 1 194 ? 4.656 42.557 4.276 1.00 26.07 223 ALA A O 1
ATOM 1469 N N . GLY A 1 195 ? 6.159 40.956 4.317 1.00 24.15 224 GLY A N 1
ATOM 1470 C CA . GLY A 1 195 ? 6.945 41.603 3.273 1.00 24.34 224 GLY A CA 1
ATOM 1471 C C . GLY A 1 195 ? 6.727 41.010 1.891 1.00 24.49 224 GLY A C 1
ATOM 1472 O O . GLY A 1 195 ? 7.505 41.230 0.997 1.00 24.79 224 GLY A O 1
ATOM 1473 N N . LEU A 1 196 ? 5.669 40.230 1.733 1.00 25.00 225 LEU A N 1
ATOM 1474 C CA . LEU A 1 196 ? 5.419 39.536 0.482 1.00 26.33 225 LEU A CA 1
ATOM 1475 C C . LEU A 1 196 ? 4.274 40.176 -0.245 1.00 25.84 225 LEU A C 1
ATOM 1476 O O . LEU A 1 196 ? 3.348 40.641 0.403 1.00 26.14 225 LEU A O 1
ATOM 1481 N N . PRO A 1 197 ? 4.310 40.162 -1.584 1.00 26.09 226 PRO A N 1
ATOM 1482 C CA . PRO A 1 197 ? 3.168 40.743 -2.302 1.00 26.39 226 PRO A CA 1
ATOM 1483 C C . PRO A 1 197 ? 1.943 39.832 -2.227 1.00 27.18 226 PRO A C 1
ATOM 1484 O O . PRO A 1 197 ? 2.061 38.676 -1.824 1.00 25.86 226 PRO A O 1
ATOM 1488 N N . GLU A 1 198 ? 0.786 40.369 -2.615 1.00 28.40 227 GLU A N 1
ATOM 1489 C CA . GLU A 1 198 ? -0.471 39.620 -2.733 1.00 31.01 227 GLU A CA 1
ATOM 1490 C C . GLU A 1 198 ? -0.354 38.372 -3.610 1.00 28.83 227 GLU A C 1
ATOM 1491 O O . GLU A 1 198 ? 0.282 38.393 -4.678 1.00 29.53 227 GLU A O 1
ATOM 1497 N N . GLY A 1 199 ? -1.020 37.303 -3.191 1.00 27.15 228 GLY A N 1
ATOM 1498 C CA . GLY A 1 199 ? -0.927 36.050 -3.912 1.00 26.43 228 GLY A CA 1
ATOM 1499 C C . GLY A 1 199 ? 0.082 35.081 -3.339 1.00 25.27 228 GLY A C 1
ATOM 1500 O O . GLY A 1 199 ? -0.073 33.877 -3.475 1.00 25.62 228 GLY A O 1
ATOM 1501 N N . TRP A 1 200 ? 1.113 35.607 -2.683 1.00 24.73 229 TRP A N 1
ATOM 1502 C CA . TRP A 1 200 ? 2.179 34.772 -2.068 1.00 22.86 229 TRP A CA 1
ATOM 1503 C C . TRP A 1 200 ? 1.778 34.167 -0.752 1.00 22.24 229 TRP A C 1
ATOM 1504 O O . TRP A 1 200 ? 1.002 34.758 -0.019 1.00 21.87 229 TRP A O 1
ATOM 1515 N N . THR A 1 201 ? 2.296 32.977 -0.470 1.00 20.86 230 THR A N 1
ATOM 1516 C CA . THR A 1 201 ? 2.087 32.352 0.814 1.00 20.26 230 THR A CA 1
ATOM 1517 C C . THR A 1 201 ? 3.396 31.717 1.325 1.00 18.39 230 THR A C 1
ATOM 1518 O O . THR A 1 201 ? 4.409 31.765 0.636 1.00 18.00 230 THR A O 1
ATOM 1522 N N . THR A 1 202 ? 3.396 31.172 2.538 1.00 16.05 231 THR A N 1
ATOM 1523 C CA . THR A 1 202 ? 4.630 30.659 3.112 1.00 14.28 231 THR A CA 1
ATOM 1524 C C . THR A 1 202 ? 4.366 29.394 3.880 1.00 13.87 231 THR A C 1
ATOM 1525 O O . THR A 1 202 ? 3.298 29.251 4.433 1.00 12.77 231 THR A O 1
ATOM 1529 N N . ALA A 1 203 ? 5.313 28.459 3.808 1.00 12.34 232 ALA A N 1
ATOM 1530 C CA . ALA A 1 203 ? 5.413 27.349 4.689 1.00 11.93 232 ALA A CA 1
ATOM 1531 C C . ALA A 1 203 ? 6.735 27.642 5.419 1.00 12.58 232 ALA A C 1
ATOM 1532 O O . ALA A 1 203 ? 7.824 27.470 4.844 1.00 11.54 232 ALA A O 1
ATOM 1534 N N . ASP A 1 204 ? 6.637 28.127 6.661 1.00 11.83 233 ASP A N 1
ATOM 1535 C CA . ASP A 1 204 ? 7.785 28.666 7.339 1.00 12.47 233 ASP A CA 1
ATOM 1536 C C . ASP A 1 204 ? 7.656 28.508 8.852 1.00 12.61 233 ASP A C 1
ATOM 1537 O O . ASP A 1 204 ? 6.540 28.353 9.392 1.00 13.92 233 ASP A O 1
ATOM 1542 N N . LYS A 1 205 ? 8.782 28.433 9.538 1.00 12.46 234 LYS A N 1
ATOM 1543 C CA . LYS A 1 205 ? 8.746 28.436 11.000 1.00 11.85 234 LYS A CA 1
ATOM 1544 C C . LYS A 1 205 ? 9.532 29.641 11.524 1.00 10.89 234 LYS A C 1
ATOM 1545 O O . LYS A 1 205 ? 10.668 29.855 11.182 1.00 10.63 234 LYS A O 1
ATOM 1551 N N . THR A 1 206 ? 8.880 30.427 12.357 1.00 10.39 235 THR A N 1
ATOM 1552 C CA . THR A 1 206 ? 9.514 31.512 13.042 1.00 9.55 235 THR A CA 1
ATOM 1553 C C . THR A 1 206 ? 10.128 31.049 14.404 1.00 10.80 235 THR A C 1
ATOM 1554 O O . THR A 1 206 ? 9.717 29.999 15.001 1.00 9.31 235 THR A O 1
ATOM 1558 N N . GLY A 1 207 ? 11.087 31.851 14.884 1.00 9.63 236 GLY A N 1
ATOM 1559 C CA . GLY A 1 207 ? 11.654 31.645 16.210 1.00 11.36 236 GLY A CA 1
ATOM 1560 C C . GLY A 1 207 ? 11.999 32.985 16.806 1.00 11.50 236 GLY A C 1
ATOM 1561 O O . GLY A 1 207 ? 12.329 33.924 16.063 1.00 11.04 236 GLY A O 1
ATOM 1562 N N . SER A 1 208 ? 11.877 33.092 18.121 1.00 10.86 237 SER A N 1
ATOM 1563 C CA . SER A 1 208 ? 12.086 34.335 18.833 1.00 13.15 237 SER A CA 1
ATOM 1564 C C . SER A 1 208 ? 12.721 33.973 20.155 1.00 13.14 237 SER A C 1
ATOM 1565 O O . SER A 1 208 ? 12.264 33.057 20.815 1.00 12.32 237 SER A O 1
ATOM 1568 N N . GLY A 1 209 ? 13.757 34.696 20.543 1.00 13.18 238 GLY A N 1
ATOM 1569 C CA . GLY A 1 209 ? 14.399 34.438 21.816 1.00 14.09 238 GLY A CA 1
ATOM 1570 C C . GLY A 1 209 ? 15.011 35.708 22.329 1.00 14.80 238 GLY A C 1
ATOM 1571 O O . GLY A 1 209 ? 14.660 36.812 21.849 1.00 14.24 238 GLY A O 1
ATOM 1572 N N . ASP A 1 210 ? 15.906 35.558 23.296 1.00 14.69 240 ASP A N 1
ATOM 1573 C CA . ASP A 1 210 ? 16.544 36.697 23.943 1.00 15.54 240 ASP A CA 1
ATOM 1574 C C . ASP A 1 210 ? 17.561 37.363 23.044 1.00 15.71 240 ASP A C 1
ATOM 1575 O O . ASP A 1 210 ? 17.920 36.825 21.984 1.00 17.25 240 ASP A O 1
ATOM 1580 N N . TYR A 1 211 ? 18.022 38.542 23.451 1.00 15.35 241 TYR A N 1
ATOM 1581 C CA . TYR A 1 211 ? 18.941 39.338 22.664 1.00 14.26 241 TYR A CA 1
ATOM 1582 C C . TYR A 1 211 ? 18.340 39.709 21.300 1.00 14.32 241 TYR A C 1
ATOM 1583 O O . TYR A 1 211 ? 19.050 39.990 20.350 1.00 15.05 241 TYR A O 1
ATOM 1592 N N . GLY A 1 212 ? 17.021 39.706 21.219 1.00 14.36 242 GLY A N 1
ATOM 1593 C CA . GLY A 1 212 ? 16.338 40.149 20.001 1.00 13.20 242 GLY A CA 1
ATOM 1594 C C . GLY A 1 212 ? 16.370 39.078 18.921 1.00 12.11 242 GLY A C 1
ATOM 1595 O O . GLY A 1 212 ? 16.049 39.359 17.781 1.00 11.05 242 GLY A O 1
ATOM 1596 N N . SER A 1 213 ? 16.798 37.865 19.278 1.00 12.09 243 SER A N 1
ATOM 1597 C CA . SER A 1 213 ? 16.924 36.773 18.297 1.00 11.23 243 SER A CA 1
ATOM 1598 C C . SER A 1 213 ? 15.549 36.574 17.695 1.00 11.46 243 SER A C 1
ATOM 1599 O O . SER A 1 213 ? 14.621 36.289 18.440 1.00 11.03 243 SER A O 1
ATOM 1602 N N . THR A 1 214 ? 15.418 36.796 16.376 1.00 11.25 244 THR A N 1
ATOM 1603 C CA . THR A 1 214 ? 14.162 36.671 15.662 1.00 11.20 244 THR A CA 1
ATOM 1604 C C . THR A 1 214 ? 14.429 35.967 14.380 1.00 11.26 244 THR A C 1
ATOM 1605 O O . THR A 1 214 ? 15.130 36.483 13.513 1.00 12.80 244 THR A O 1
ATOM 1609 N N . ASN A 1 215 ? 13.872 34.785 14.230 1.00 11.59 245 ASN A N 1
ATOM 1610 C CA . ASN A 1 215 ? 14.147 33.955 13.044 1.00 12.13 245 ASN A CA 1
ATOM 1611 C C . ASN A 1 215 ? 12.910 33.670 12.281 1.00 11.49 245 ASN A C 1
ATOM 1612 O O . ASN A 1 215 ? 11.835 33.636 12.861 1.00 11.44 245 ASN A O 1
ATOM 1617 N N . ASP A 1 216 ? 13.089 33.392 10.986 1.00 10.44 246 ASP A N 1
ATOM 1618 C CA . ASP A 1 216 ? 11.998 32.875 10.181 1.00 10.73 246 ASP A CA 1
ATOM 1619 C C . ASP A 1 216 ? 12.637 32.047 9.084 1.00 10.26 246 ASP A C 1
ATOM 1620 O O . ASP A 1 216 ? 13.495 32.524 8.393 1.00 9.68 246 ASP A O 1
ATOM 1625 N N . ALA A 1 217 ? 12.226 30.798 8.930 1.00 11.84 247 ALA A N 1
ATOM 1626 C CA . ALA A 1 217 ? 12.827 29.907 7.904 1.00 12.03 247 ALA A CA 1
ATOM 1627 C C . ALA A 1 217 ? 11.719 29.177 7.169 1.00 12.36 247 ALA A C 1
ATOM 1628 O O . ALA A 1 217 ? 10.795 28.699 7.788 1.00 13.15 247 ALA A O 1
ATOM 1630 N N . GLY A 1 218 ? 11.763 29.134 5.847 1.00 13.41 248 GLY A N 1
ATOM 1631 C CA . GLY A 1 218 ? 10.822 28.313 5.138 1.00 13.32 248 GLY A CA 1
ATOM 1632 C C . GLY A 1 218 ? 10.824 28.632 3.665 1.00 14.23 248 GLY A C 1
ATOM 1633 O O . GLY A 1 218 ? 11.802 29.144 3.141 1.00 13.89 248 GLY A O 1
ATOM 1634 N N . ILE A 1 219 ? 9.726 28.317 3.002 1.00 14.58 249 ILE A N 1
ATOM 1635 C CA . ILE A 1 219 ? 9.597 28.565 1.549 1.00 15.24 249 ILE A CA 1
ATOM 1636 C C . ILE A 1 219 ? 8.421 29.514 1.287 1.00 15.25 249 ILE A C 1
ATOM 1637 O O . ILE A 1 219 ? 7.369 29.368 1.887 1.00 14.57 249 ILE A O 1
ATOM 1642 N N . ALA A 1 220 ? 8.651 30.505 0.438 1.00 14.63 250 ALA A N 1
ATOM 1643 C CA . ALA A 1 220 ? 7.627 31.390 -0.087 1.00 14.83 250 ALA A CA 1
ATOM 1644 C C . ALA A 1 220 ? 7.164 30.891 -1.475 1.00 14.73 250 ALA A C 1
ATOM 1645 O O . ALA A 1 220 ? 7.992 30.561 -2.330 1.00 12.97 250 ALA A O 1
ATOM 1647 N N . PHE A 1 221 ? 5.836 30.799 -1.650 1.00 16.10 251 PHE A N 1
ATOM 1648 C CA . PHE A 1 221 ? 5.167 30.277 -2.852 1.00 18.25 251 PHE A CA 1
ATOM 1649 C C . PHE A 1 221 ? 4.474 31.405 -3.557 1.00 18.70 251 PHE A C 1
ATOM 1650 O O . PHE A 1 221 ? 3.602 32.067 -2.977 1.00 17.90 251 PHE A O 1
ATOM 1658 N N . GLY A 1 222 ? 4.901 31.628 -4.791 1.00 20.50 252 GLY A N 1
ATOM 1659 C CA . GLY A 1 222 ? 4.378 32.687 -5.631 1.00 22.85 252 GLY A CA 1
ATOM 1660 C C . GLY A 1 222 ? 3.077 32.275 -6.277 1.00 24.64 252 GLY A C 1
ATOM 1661 O O . GLY A 1 222 ? 2.749 31.079 -6.332 1.00 24.81 252 GLY A O 1
ATOM 1662 N N . PRO A 1 223 ? 2.318 33.271 -6.741 1.00 26.71 254 PRO A N 1
ATOM 1663 C CA . PRO A 1 223 ? 1.051 33.001 -7.413 1.00 28.53 254 PRO A CA 1
ATOM 1664 C C . PRO A 1 223 ? 1.261 32.298 -8.770 1.00 29.76 254 PRO A C 1
ATOM 1665 O O . PRO A 1 223 ? 0.421 31.492 -9.205 1.00 30.33 254 PRO A O 1
ATOM 1669 N N . ASP A 1 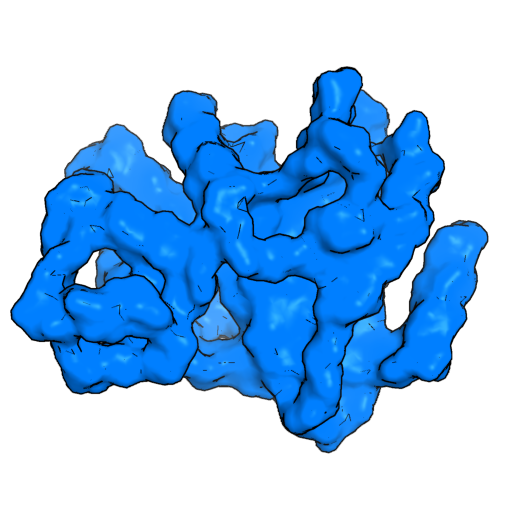224 ? 2.394 32.594 -9.399 1.00 31.00 255 ASP A N 1
ATOM 1670 C CA . ASP A 1 224 ? 2.753 32.097 -10.717 1.00 31.89 255 ASP A CA 1
ATOM 1671 C C . ASP A 1 224 ? 3.745 30.952 -10.598 1.00 30.91 255 ASP A C 1
ATOM 1672 O O . ASP A 1 224 ? 4.651 30.809 -11.415 1.00 31.69 255 ASP A O 1
ATOM 1677 N N . GLY A 1 225 ? 3.600 30.168 -9.540 1.00 30.42 256 GLY A N 1
ATOM 1678 C CA . GLY A 1 225 ? 4.383 28.941 -9.356 1.00 28.58 256 GLY A CA 1
ATOM 1679 C C . GLY A 1 225 ? 5.779 29.122 -8.782 1.00 27.83 256 GLY A C 1
ATOM 1680 O O . GLY A 1 225 ? 6.470 28.149 -8.529 1.00 28.89 256 GLY A O 1
ATOM 1681 N N . GLN A 1 226 ? 6.212 30.353 -8.546 1.00 26.08 257 GLN A N 1
ATOM 1682 C CA . GLN A 1 226 ? 7.552 30.549 -8.020 1.00 23.84 257 GLN A CA 1
ATOM 1683 C C . GLN A 1 226 ? 7.740 30.071 -6.563 1.00 22.30 257 GLN A C 1
ATOM 1684 O O . GLN A 1 226 ? 6.772 29.934 -5.796 1.00 19.44 257 GLN A O 1
ATOM 1690 N N . ARG A 1 227 ? 8.992 29.702 -6.266 1.00 20.37 258 ARG A N 1
ATOM 1691 C CA . ARG A 1 227 ? 9.353 29.040 -5.047 1.00 20.20 258 ARG A CA 1
ATOM 1692 C C . ARG A 1 227 ? 10.663 29.583 -4.497 1.00 19.11 258 ARG A C 1
ATOM 1693 O O . ARG A 1 227 ? 11.715 29.385 -5.103 1.00 18.45 258 ARG A O 1
ATOM 1701 N N . LEU A 1 228 ? 10.580 30.292 -3.363 1.00 16.90 259 LEU A N 1
ATOM 1702 C CA . LEU A 1 228 ? 11.740 30.902 -2.759 1.00 15.87 259 LEU A CA 1
ATOM 1703 C C . LEU A 1 228 ? 11.985 30.260 -1.393 1.00 16.09 259 LEU A C 1
ATOM 1704 O O . LEU A 1 228 ? 11.090 30.271 -0.540 1.00 16.48 259 LEU A O 1
ATOM 1709 N N . LEU A 1 229 ? 13.172 29.676 -1.220 1.00 14.69 260 LEU A N 1
ATOM 1710 C CA . LEU A 1 229 ? 13.702 29.276 0.098 1.00 13.57 260 LEU A CA 1
ATOM 1711 C C . LEU A 1 229 ? 14.246 30.514 0.821 1.00 13.54 260 LEU A C 1
ATOM 1712 O O . LEU A 1 229 ? 15.159 31.167 0.301 1.00 12.01 260 LEU A O 1
ATOM 1717 N N . LEU A 1 230 ? 13.699 30.833 2.006 1.00 13.48 261 LEU A N 1
ATOM 1718 C CA . LEU A 1 230 ? 14.102 32.015 2.728 1.00 13.83 261 LEU A CA 1
ATOM 1719 C C . LEU A 1 230 ? 14.422 31.640 4.156 1.00 14.49 261 LEU A C 1
ATOM 1720 O O . LEU A 1 230 ? 13.597 31.015 4.839 1.00 14.83 261 LEU A O 1
ATOM 1725 N N . VAL A 1 231 ? 15.637 31.951 4.611 1.00 14.87 262 VAL A N 1
ATOM 1726 C CA . VAL A 1 231 ? 16.022 31.666 6.016 1.00 15.08 262 VAL A CA 1
ATOM 1727 C C . VAL A 1 231 ? 16.581 32.983 6.585 1.00 15.47 262 VAL A C 1
ATOM 1728 O O . VAL A 1 231 ? 17.598 33.476 6.096 1.00 16.05 262 VAL A O 1
ATOM 1732 N N . MET A 1 232 ? 15.894 33.566 7.560 1.00 14.49 263 MET A N 1
ATOM 1733 C CA . MET A 1 232 ? 16.357 34.794 8.155 1.00 15.89 263 MET A CA 1
ATOM 1734 C C . MET A 1 232 ? 16.555 34.607 9.682 1.00 13.16 263 MET A C 1
ATOM 1735 O O . MET A 1 232 ? 15.651 34.240 10.381 1.00 14.39 263 MET A O 1
ATOM 1740 N N . MET A 1 233 ? 17.784 34.777 10.132 1.00 11.15 264 MET A N 1
ATOM 1741 C CA . MET A 1 233 ? 18.173 34.797 11.535 1.00 10.81 264 MET A CA 1
ATOM 1742 C C . MET A 1 233 ? 18.789 36.154 11.832 1.00 10.67 264 MET A C 1
ATOM 1743 O O . MET A 1 233 ? 19.744 36.602 11.159 1.00 11.07 264 MET A O 1
ATOM 1748 N N . THR A 1 234 ? 18.227 36.819 12.817 1.00 10.67 265 THR A N 1
ATOM 1749 C CA . THR A 1 234 ? 18.706 38.117 13.231 1.00 11.33 265 THR A CA 1
ATOM 1750 C C . THR A 1 234 ? 18.811 38.180 14.762 1.00 12.13 265 THR A C 1
ATOM 1751 O O . THR A 1 234 ? 18.104 37.476 15.512 1.00 13.15 265 THR A O 1
ATOM 1755 N N . ARG A 1 235 ? 19.738 38.980 15.240 1.00 12.72 266 ARG A N 1
ATOM 1756 C CA . ARG A 1 235 ? 19.823 39.246 16.694 1.00 13.57 266 ARG A CA 1
ATOM 1757 C C . ARG A 1 235 ? 20.287 40.667 16.855 1.00 13.24 266 ARG A C 1
ATOM 1758 O O . ARG A 1 235 ? 20.827 41.221 15.928 1.00 12.42 266 ARG A O 1
ATOM 1766 N N . SER A 1 236 ? 20.057 41.261 18.023 1.00 14.06 267 SER A N 1
ATOM 1767 C CA . SER A 1 236 ? 20.689 42.542 18.351 1.00 14.06 267 SER A CA 1
ATOM 1768 C C . SER A 1 236 ? 22.193 42.366 18.429 1.00 14.40 267 SER A C 1
ATOM 1769 O O . SER A 1 236 ? 22.698 41.275 18.774 1.00 13.31 267 SER A O 1
ATOM 1772 N N . GLN A 1 237 ? 22.933 43.425 18.117 1.00 14.78 268 GLN A N 1
ATOM 1773 C CA . GLN A 1 237 ? 24.369 43.419 18.407 1.00 16.44 268 GLN A CA 1
ATOM 1774 C C . GLN A 1 237 ? 24.628 43.704 19.883 1.00 16.11 268 GLN A C 1
ATOM 1775 O O . GLN A 1 237 ? 25.709 43.457 20.365 1.00 16.40 268 GLN A O 1
ATOM 1781 N N . ALA A 1 238 ? 23.619 44.202 20.593 1.00 16.21 269 ALA A N 1
ATOM 1782 C CA . ALA A 1 238 ? 23.783 44.635 21.980 1.00 16.13 269 ALA A CA 1
ATOM 1783 C C . ALA A 1 238 ? 23.756 43.457 22.943 1.00 16.93 269 ALA A C 1
ATOM 1784 O O . ALA A 1 238 ? 23.142 42.409 22.671 1.00 17.31 269 ALA A O 1
ATOM 1786 N N . HIS A 1 239 ? 24.433 43.622 24.072 1.00 16.89 270 HIS A N 1
ATOM 1787 C CA . HIS A 1 239 ? 24.298 42.684 25.153 1.00 18.27 270 HIS A CA 1
ATOM 1788 C C . HIS A 1 239 ? 23.090 42.993 26.027 1.00 18.34 270 HIS A C 1
ATOM 1789 O O . HIS A 1 239 ? 23.208 43.168 27.220 1.00 18.41 270 HIS A O 1
ATOM 1796 N N . ASP A 1 240 ? 21.930 43.077 25.424 1.00 17.91 271 ASP A N 1
ATOM 1797 C CA . ASP A 1 240 ? 20.728 43.314 26.168 1.00 18.99 271 ASP A CA 1
ATOM 1798 C C . ASP A 1 240 ? 19.885 42.067 25.936 1.00 19.47 271 ASP A C 1
ATOM 1799 O O . ASP A 1 240 ? 19.387 41.880 24.793 1.00 22.28 271 ASP A O 1
ATOM 1804 N N . PRO A 1 241 ? 19.761 41.181 26.959 1.00 18.67 272 PRO A N 1
ATOM 1805 C CA . PRO A 1 241 ? 19.000 39.951 26.838 1.00 18.65 272 PRO A CA 1
ATOM 1806 C C . PRO A 1 241 ? 17.593 40.218 26.455 1.00 19.44 272 PRO A C 1
ATOM 1807 O O . PRO A 1 241 ? 16.989 39.392 25.758 1.00 20.17 272 PRO A O 1
ATOM 1811 N N . LYS A 1 242 ? 17.090 41.385 26.868 1.00 19.31 273 LYS A N 1
ATOM 1812 C CA . LYS A 1 242 ? 15.733 41.824 26.632 1.00 20.15 273 LYS A CA 1
ATOM 1813 C C . LYS A 1 242 ? 15.640 42.829 25.478 1.00 18.90 273 LYS A C 1
ATOM 1814 O O . LYS A 1 242 ? 14.689 43.539 25.384 1.00 19.20 273 LYS A O 1
ATOM 1820 N N . ALA A 1 243 ? 16.617 42.925 24.594 1.00 19.25 274 ALA A N 1
ATOM 1821 C CA . ALA A 1 243 ? 16.422 43.724 23.383 1.00 19.21 274 ALA A CA 1
ATOM 1822 C C . ALA A 1 243 ? 15.122 43.296 22.653 1.00 20.30 274 ALA A C 1
ATOM 1823 O O . ALA A 1 243 ? 14.733 42.112 22.684 1.00 19.61 274 ALA A O 1
ATOM 1825 N N . GLU A 1 244 ? 14.448 44.283 22.058 1.00 20.93 275 GLU A N 1
ATOM 1826 C CA . GLU A 1 244 ? 13.235 44.136 21.267 1.00 21.99 275 GLU A CA 1
ATOM 1827 C C . GLU A 1 244 ? 13.441 43.110 20.148 1.00 21.29 275 GLU A C 1
ATOM 1828 O O . GLU A 1 244 ? 14.486 43.056 19.548 1.00 20.59 275 GLU A O 1
ATOM 1834 N N . ASN A 1 245 ? 12.468 42.249 19.895 1.00 21.49 276 ASN A N 1
ATOM 1835 C CA . ASN A 1 245 ? 12.606 41.333 18.761 1.00 21.34 276 ASN A CA 1
ATOM 1836 C C . ASN A 1 245 ? 12.370 42.080 17.424 1.00 21.38 276 ASN A C 1
ATOM 1837 O O . ASN A 1 245 ? 11.921 43.225 17.396 1.00 21.53 276 ASN A O 1
ATOM 1842 N N . LEU A 1 246 ? 12.717 41.449 16.325 1.00 21.17 277 LEU A N 1
ATOM 1843 C CA . LEU A 1 246 ? 12.943 42.187 15.086 1.00 20.97 277 LEU A CA 1
ATOM 1844 C C . LEU A 1 246 ? 11.977 41.769 14.008 1.00 19.51 277 LEU A C 1
ATOM 1845 O O . LEU A 1 246 ? 12.310 41.814 12.843 1.00 20.09 277 LEU A O 1
ATOM 1850 N N . ARG A 1 247 ? 10.780 41.366 14.408 1.00 19.04 278 ARG A N 1
ATOM 1851 C CA . ARG A 1 247 ? 9.742 40.981 13.462 1.00 19.95 278 ARG A CA 1
ATOM 1852 C C . ARG A 1 247 ? 9.508 42.005 12.366 1.00 19.71 278 ARG A C 1
ATOM 1853 O O . ARG A 1 247 ? 9.419 41.646 11.203 1.00 20.81 278 ARG A O 1
ATOM 1861 N N . PRO A 1 248 ? 9.481 43.301 12.705 1.00 19.82 279 PRO A N 1
ATOM 1862 C CA . PRO A 1 248 ? 9.246 44.083 11.501 1.00 19.80 279 PRO A CA 1
ATOM 1863 C C . PRO A 1 248 ? 10.430 44.024 10.521 1.00 18.90 279 PRO A C 1
ATOM 1864 O O . PRO A 1 248 ? 10.249 44.288 9.343 1.00 18.69 279 PRO A O 1
ATOM 1868 N N . LEU A 1 249 ? 11.620 43.708 11.010 1.00 17.60 280 LEU A N 1
ATOM 1869 C CA . LEU A 1 249 ? 12.812 43.689 10.173 1.00 17.12 280 LEU A CA 1
ATOM 1870 C C . LEU A 1 249 ? 12.803 42.509 9.195 1.00 16.03 280 LEU A C 1
ATOM 1871 O O . LEU A 1 249 ? 13.227 42.642 8.104 1.00 16.56 280 LEU A O 1
ATOM 1876 N N . ILE A 1 250 ? 12.306 41.360 9.612 1.00 16.39 281 ILE A N 1
ATOM 1877 C CA . ILE A 1 250 ? 12.134 40.207 8.749 1.00 15.92 281 ILE A CA 1
ATOM 1878 C C . ILE A 1 250 ? 11.262 40.524 7.517 1.00 17.00 281 ILE A C 1
ATOM 1879 O O . ILE A 1 250 ? 11.611 40.130 6.377 1.00 15.08 281 ILE A O 1
ATOM 1884 N N . GLY A 1 251 ? 10.116 41.172 7.771 1.00 16.62 282 GLY A N 1
ATOM 1885 C CA . GLY A 1 251 ? 9.230 41.582 6.723 1.00 18.05 282 GLY A CA 1
ATOM 1886 C C . GLY A 1 251 ? 9.906 42.520 5.762 1.00 18.25 282 GLY A C 1
ATOM 1887 O O . GLY A 1 251 ? 9.789 42.349 4.561 1.00 19.06 282 GLY A O 1
ATOM 1888 N N . GLU A 1 252 ? 10.590 43.526 6.307 1.00 18.51 283 GLU A N 1
ATOM 1889 C CA . GLU A 1 252 ? 11.465 44.409 5.533 1.00 18.74 283 GLU A CA 1
ATOM 1890 C C . GLU A 1 252 ? 12.586 43.690 4.777 1.00 18.72 283 GLU A C 1
ATOM 1891 O O . GLU A 1 252 ? 12.921 44.055 3.641 1.00 18.81 283 GLU A O 1
ATOM 1897 N N . LEU A 1 253 ? 13.209 42.703 5.409 1.00 17.68 284 LEU A N 1
ATOM 1898 C CA . LEU A 1 253 ? 14.198 41.899 4.710 1.00 17.24 284 LEU A CA 1
ATOM 1899 C C . LEU A 1 253 ? 13.574 41.121 3.551 1.00 17.08 284 LEU A C 1
ATOM 1900 O O . LEU A 1 253 ? 14.159 41.018 2.499 1.00 18.80 284 LEU A O 1
ATOM 1905 N N . THR A 1 254 ? 12.407 40.528 3.783 1.00 17.39 285 THR A N 1
ATOM 1906 C CA . THR A 1 254 ? 11.714 39.724 2.816 1.00 17.26 285 THR A CA 1
ATOM 1907 C C . THR A 1 254 ? 11.467 40.540 1.529 1.00 18.25 285 THR A C 1
ATOM 1908 O O . THR A 1 254 ? 11.749 40.044 0.437 1.00 18.33 285 THR A O 1
ATOM 1912 N N . ALA A 1 255 ? 11.004 41.791 1.688 1.00 19.34 286 ALA A N 1
ATOM 1913 C CA . ALA A 1 255 ? 10.674 42.695 0.571 1.00 20.58 286 ALA A CA 1
ATOM 1914 C C . ALA A 1 255 ? 11.944 43.158 -0.105 1.00 22.17 286 ALA A C 1
ATOM 1915 O O . ALA A 1 255 ? 11.980 43.432 -1.301 1.00 23.97 286 ALA A O 1
ATOM 1917 N N . LEU A 1 256 ? 13.009 43.263 0.660 1.00 23.47 287 LEU A N 1
ATOM 1918 C CA . LEU A 1 256 ? 14.264 43.709 0.090 1.00 24.62 287 LEU A CA 1
ATOM 1919 C C . LEU A 1 256 ? 14.844 42.634 -0.850 1.00 24.73 287 LEU A C 1
ATOM 1920 O O . LEU A 1 256 ? 15.313 42.942 -1.933 1.00 25.22 287 LEU A O 1
ATOM 1925 N N . VAL A 1 257 ? 14.840 41.377 -0.423 1.00 24.51 288 VAL A N 1
ATOM 1926 C CA . VAL A 1 257 ? 15.555 40.361 -1.188 1.00 25.26 288 VAL A CA 1
ATOM 1927 C C . VAL A 1 257 ? 14.778 39.838 -2.369 1.00 25.26 288 VAL A C 1
ATOM 1928 O O . VAL A 1 257 ? 15.358 39.360 -3.325 1.00 25.83 288 VAL A O 1
ATOM 1932 N N . LEU A 1 258 ? 13.470 39.941 -2.292 1.00 25.73 289 LEU A N 1
ATOM 1933 C CA . LEU A 1 258 ? 12.597 39.324 -3.267 1.00 27.72 289 LEU A CA 1
ATOM 1934 C C . LEU A 1 258 ? 12.887 39.787 -4.696 1.00 28.83 289 LEU A C 1
ATOM 1935 O O . LEU A 1 258 ? 12.922 38.970 -5.595 1.00 29.04 289 LEU A O 1
ATOM 1940 N N . PRO A 1 259 ? 13.074 41.100 -4.916 1.00 30.02 290 PRO A N 1
ATOM 1941 C CA . PRO A 1 259 ? 13.371 41.536 -6.254 1.00 31.27 290 PRO A CA 1
ATOM 1942 C C . PRO A 1 259 ? 14.717 41.042 -6.791 1.00 32.43 290 PRO A C 1
ATOM 1943 O O . PRO A 1 259 ? 14.873 40.946 -8.012 1.00 33.29 290 PRO A O 1
ATOM 1947 N N . SER A 1 260 ? 15.690 40.740 -5.933 1.00 32.16 291 SER A N 1
ATOM 1948 C CA . SER A 1 260 ? 16.930 40.236 -6.483 1.00 31.69 291 SER A CA 1
ATOM 1949 C C . SER A 1 260 ? 16.968 38.707 -6.687 1.00 31.70 291 SER A C 1
ATOM 1950 O O . SER A 1 260 ? 17.954 38.153 -7.157 1.00 31.45 291 SER A O 1
ATOM 1953 N N . LEU A 1 261 ? 15.859 38.040 -6.385 1.00 31.67 292 LEU A N 1
ATOM 1954 C CA . LEU A 1 261 ? 15.737 36.601 -6.580 1.00 31.24 292 LEU A CA 1
ATOM 1955 C C . LEU A 1 261 ? 14.829 36.250 -7.758 1.00 31.91 292 LEU A C 1
ATOM 1956 O O . LEU A 1 261 ? 14.845 35.128 -8.262 1.00 31.71 292 LEU A O 1
ATOM 1961 N N . LEU A 1 262 ? 14.033 37.217 -8.193 1.00 33.40 293 LEU A N 1
ATOM 1962 C CA . LEU A 1 262 ? 13.040 37.000 -9.236 1.00 34.74 293 LEU A CA 1
ATOM 1963 C C . LEU A 1 262 ? 13.507 37.520 -10.592 1.00 35.91 293 LEU A C 1
ATOM 1964 O O . LEU A 1 262 ? 12.968 37.046 -11.598 1.00 37.41 293 LEU A O 1
#